Protein AF-A0A0G1QTB4-F1 (afdb_monomer)

Structure (mmCIF, N/CA/C/O backbone):
data_AF-A0A0G1QTB4-F1
#
_entry.id   AF-A0A0G1QTB4-F1
#
loop_
_atom_site.group_PDB
_atom_site.id
_atom_site.type_symbol
_atom_site.label_atom_id
_atom_site.label_alt_id
_atom_site.label_comp_id
_atom_site.label_asym_id
_atom_site.label_entity_id
_atom_site.label_seq_id
_atom_site.pdbx_PDB_ins_code
_atom_site.Cartn_x
_atom_site.Cartn_y
_atom_site.Cartn_z
_atom_site.occupancy
_atom_site.B_iso_or_equiv
_atom_site.auth_seq_id
_atom_site.auth_comp_id
_atom_site.auth_asym_id
_atom_site.auth_atom_id
_atom_site.pdbx_PDB_model_num
ATOM 1 N N . MET A 1 1 ? 26.732 26.844 -42.547 1.00 61.03 1 MET A N 1
ATOM 2 C CA . MET A 1 1 ? 26.092 26.891 -43.887 1.00 61.03 1 MET A CA 1
ATOM 3 C C . MET A 1 1 ? 25.866 25.507 -44.521 1.00 61.03 1 MET A C 1
ATOM 5 O O . MET A 1 1 ? 24.733 25.204 -44.869 1.00 61.03 1 MET A O 1
ATOM 9 N N . LYS A 1 2 ? 26.877 24.622 -44.621 1.00 68.88 2 LYS A N 1
ATOM 10 C CA . LYS A 1 2 ? 26.739 23.291 -45.270 1.00 68.88 2 LYS A CA 1
ATOM 11 C C . LYS A 1 2 ? 25.786 22.306 -44.564 1.00 68.88 2 LYS A C 1
ATOM 13 O O . LYS A 1 2 ? 25.113 21.536 -45.240 1.00 68.88 2 LYS A O 1
ATOM 18 N N . LEU A 1 3 ? 25.708 22.331 -43.230 1.00 67.88 3 LEU A N 1
ATOM 19 C CA . LEU A 1 3 ? 24.826 21.438 -42.462 1.00 67.88 3 LEU A CA 1
ATOM 20 C C . LEU A 1 3 ? 23.343 21.787 -42.657 1.00 67.88 3 LEU A C 1
ATOM 22 O O . LEU A 1 3 ? 22.544 20.916 -42.981 1.00 67.88 3 LEU A O 1
ATOM 26 N N . PHE A 1 4 ? 23.005 23.075 -42.561 1.00 74.06 4 PHE A N 1
ATOM 27 C CA . PHE A 1 4 ? 21.657 23.585 -42.823 1.00 74.06 4 PHE A CA 1
ATOM 28 C C . PHE A 1 4 ? 21.187 23.246 -44.242 1.00 74.06 4 PHE A C 1
ATOM 30 O O . PHE A 1 4 ? 20.062 22.805 -44.437 1.00 74.06 4 PHE A O 1
ATOM 37 N N . TYR A 1 5 ? 22.082 23.360 -45.228 1.00 72.06 5 TYR A N 1
ATOM 38 C CA . TYR A 1 5 ? 21.780 23.000 -46.612 1.00 72.06 5 TYR A CA 1
ATOM 39 C C . TYR A 1 5 ? 21.465 21.503 -46.778 1.00 72.06 5 TYR A C 1
ATOM 41 O O . TYR A 1 5 ? 20.511 21.143 -47.464 1.00 72.06 5 TYR A O 1
ATOM 49 N N . LYS A 1 6 ? 22.224 20.622 -46.112 1.00 75.44 6 LYS A N 1
ATOM 50 C CA . LYS A 1 6 ? 21.971 19.171 -46.120 1.00 75.44 6 LYS A CA 1
ATOM 51 C C . LYS A 1 6 ? 20.661 18.804 -45.419 1.00 75.44 6 LYS A C 1
ATOM 53 O O . LYS A 1 6 ? 19.924 17.970 -45.931 1.00 75.44 6 LYS A O 1
ATOM 58 N N . LEU A 1 7 ? 20.356 19.447 -44.291 1.00 75.38 7 LEU A N 1
ATOM 59 C CA . LEU A 1 7 ? 19.095 19.251 -43.571 1.00 75.38 7 LEU A CA 1
ATOM 60 C C . LEU A 1 7 ? 17.904 19.728 -44.409 1.00 75.38 7 LEU A C 1
ATOM 62 O O . LEU A 1 7 ? 16.932 18.998 -44.570 1.00 75.38 7 LEU A O 1
ATOM 66 N N . ALA A 1 8 ? 18.010 20.901 -45.036 1.00 77.69 8 ALA A N 1
ATOM 67 C CA . ALA A 1 8 ? 16.966 21.414 -45.915 1.00 77.69 8 ALA A CA 1
ATOM 68 C C . ALA A 1 8 ? 16.722 20.504 -47.134 1.00 77.69 8 ALA A C 1
ATOM 70 O O . ALA A 1 8 ? 15.590 20.378 -47.587 1.00 77.69 8 ALA A O 1
ATOM 71 N N . HIS A 1 9 ? 17.758 19.840 -47.658 1.00 77.12 9 HIS A N 1
ATOM 72 C CA . HIS A 1 9 ? 17.627 18.870 -48.757 1.00 77.12 9 HIS A CA 1
ATOM 73 C C . HIS A 1 9 ? 16.856 17.602 -48.355 1.00 77.12 9 HIS A C 1
ATOM 75 O O . HIS A 1 9 ? 16.222 16.963 -49.196 1.00 77.12 9 HIS A O 1
ATOM 81 N N . LEU A 1 10 ? 16.886 17.254 -47.066 1.00 79.38 10 LEU A N 1
ATOM 82 C CA . LEU A 1 10 ? 16.207 16.081 -46.526 1.00 79.38 10 LEU A CA 1
ATOM 83 C C . LEU A 1 10 ? 14.684 16.271 -46.468 1.00 79.38 10 LEU A C 1
ATOM 85 O O . LEU A 1 10 ? 13.943 15.343 -46.792 1.00 79.38 10 LEU A O 1
ATOM 89 N N . PHE A 1 11 ? 14.241 17.476 -46.095 1.00 84.38 11 PHE A N 1
ATOM 90 C CA . PHE A 1 11 ? 12.838 17.778 -45.791 1.00 84.38 11 PHE A CA 1
ATOM 91 C C . PHE A 1 11 ? 12.110 18.594 -46.868 1.00 84.38 11 PHE A C 1
ATOM 93 O O . PHE A 1 11 ? 10.886 18.522 -46.933 1.00 84.38 11 PHE A O 1
ATOM 100 N N . PHE A 1 12 ? 12.818 19.334 -47.733 1.00 84.81 12 PHE A N 1
ATOM 101 C CA . PHE A 1 12 ? 12.185 20.206 -48.731 1.00 84.81 12 PHE A CA 1
ATOM 102 C C . PHE A 1 12 ? 12.407 19.730 -50.182 1.00 84.81 12 PHE A C 1
ATOM 104 O O . PHE A 1 12 ? 13.544 19.425 -50.563 1.00 84.81 12 PHE A O 1
ATOM 111 N N . PRO A 1 13 ? 11.352 19.716 -51.022 1.00 82.25 13 PRO A N 1
ATOM 112 C CA . PRO A 1 13 ? 11.446 19.527 -52.472 1.00 82.25 13 PRO A CA 1
ATOM 113 C C . PRO A 1 13 ? 12.348 20.552 -53.169 1.00 82.25 13 PRO A C 1
ATOM 115 O O . PRO A 1 13 ? 12.301 21.744 -52.866 1.00 82.25 13 PRO A O 1
ATOM 118 N N . ARG A 1 14 ? 13.156 20.093 -54.124 1.00 78.12 14 ARG A N 1
ATOM 119 C CA . ARG A 1 14 ? 14.077 20.869 -54.966 1.00 78.12 14 ARG A CA 1
ATOM 120 C C . ARG A 1 14 ? 14.270 20.159 -56.309 1.00 78.12 14 ARG A C 1
ATOM 122 O O . ARG A 1 14 ? 14.054 18.958 -56.428 1.00 78.12 14 ARG A O 1
ATOM 129 N N . GLU A 1 15 ? 14.770 20.866 -57.313 1.00 77.94 15 GLU A N 1
ATOM 130 C CA . GLU A 1 15 ? 15.077 20.243 -58.612 1.00 77.94 15 GLU A CA 1
ATOM 131 C C . GLU A 1 15 ? 16.084 19.087 -58.478 1.00 77.94 15 GLU A C 1
ATOM 133 O O . GLU A 1 15 ? 15.907 18.016 -59.051 1.00 77.94 15 GLU A O 1
ATOM 138 N N . SER A 1 16 ? 17.082 19.235 -57.602 1.00 76.81 16 SER A N 1
ATOM 139 C CA . SER A 1 16 ? 18.097 18.204 -57.350 1.00 76.81 16 SER A CA 1
ATOM 140 C C . SER A 1 16 ? 17.596 16.955 -56.605 1.00 76.81 16 SER A C 1
ATOM 142 O O . SER A 1 16 ? 18.366 16.012 -56.431 1.00 76.81 16 SER A O 1
ATOM 144 N N . ASN A 1 17 ? 16.342 16.929 -56.135 1.00 71.25 17 ASN A N 1
ATOM 145 C CA . ASN A 1 17 ? 15.702 15.749 -55.537 1.00 71.25 17 ASN A CA 1
ATOM 146 C C . ASN A 1 17 ? 14.397 15.359 -56.256 1.00 71.25 17 ASN A C 1
ATOM 148 O O . ASN A 1 17 ? 13.505 14.770 -55.651 1.00 71.25 17 ASN A O 1
ATOM 152 N N . ASN A 1 18 ? 14.292 15.663 -57.557 1.00 78.81 18 ASN A N 1
ATOM 153 C CA . ASN A 1 18 ? 13.117 15.350 -58.378 1.00 78.81 18 ASN A CA 1
ATOM 154 C C . ASN A 1 18 ? 11.807 15.893 -57.768 1.00 78.81 18 ASN A C 1
ATOM 156 O O . ASN A 1 18 ? 10.775 15.222 -57.770 1.00 78.81 18 ASN A O 1
ATOM 160 N N . HIS A 1 19 ? 11.879 17.088 -57.170 1.00 82.50 19 HIS A N 1
ATOM 161 C CA . HIS A 1 19 ? 10.770 17.756 -56.486 1.00 82.50 19 HIS A CA 1
ATOM 162 C C . HIS A 1 19 ? 10.116 16.926 -55.366 1.00 82.50 19 HIS A C 1
ATOM 164 O O . HIS A 1 19 ? 8.948 17.135 -55.036 1.00 82.50 19 HIS A O 1
ATOM 170 N N . LYS A 1 20 ? 10.861 16.012 -54.731 1.00 79.75 20 LYS A N 1
ATOM 171 C CA . LYS A 1 20 ? 10.398 15.244 -53.569 1.00 79.75 20 LYS A CA 1
ATOM 172 C C . LYS A 1 20 ? 11.417 15.318 -52.441 1.00 79.75 20 LYS A C 1
ATOM 174 O O . LYS A 1 20 ? 12.615 15.165 -52.644 1.00 79.75 20 LYS A O 1
ATOM 179 N N . ALA A 1 21 ? 10.936 15.544 -51.221 1.00 84.50 21 ALA A N 1
ATOM 180 C CA . ALA A 1 21 ? 11.794 15.528 -50.042 1.00 84.50 21 ALA A CA 1
ATOM 181 C C . ALA A 1 21 ? 12.531 14.183 -49.949 1.00 84.50 21 ALA A C 1
ATOM 183 O O . ALA A 1 21 ? 11.911 13.125 -50.069 1.00 84.50 21 ALA A O 1
ATOM 184 N N . LYS A 1 22 ? 13.848 14.211 -49.717 1.00 82.19 22 LYS A N 1
ATOM 185 C CA . LYS A 1 22 ? 14.685 13.004 -49.773 1.00 82.19 22 LYS A CA 1
ATOM 186 C C . LYS A 1 22 ? 14.267 11.937 -48.751 1.00 82.19 22 LYS A C 1
ATOM 188 O O . LYS A 1 22 ? 14.439 10.750 -49.011 1.00 82.19 22 LYS A O 1
ATOM 193 N N . ILE A 1 23 ? 13.663 12.351 -47.634 1.00 84.50 23 ILE A N 1
ATOM 194 C CA . ILE A 1 23 ? 13.101 11.457 -46.611 1.00 84.50 23 ILE A CA 1
ATOM 195 C C . ILE A 1 23 ? 11.934 10.591 -47.123 1.00 84.50 23 ILE A C 1
ATOM 197 O O . ILE A 1 23 ? 11.711 9.507 -46.600 1.00 84.50 23 ILE A O 1
ATOM 201 N N . LEU A 1 24 ? 11.229 11.037 -48.169 1.00 84.94 24 LEU A N 1
ATOM 202 C CA . LEU A 1 24 ? 10.098 10.326 -48.778 1.00 84.94 24 LEU A CA 1
ATOM 203 C C . LEU A 1 24 ? 10.522 9.369 -49.904 1.00 84.94 24 LEU A C 1
ATOM 205 O O . LEU A 1 24 ? 9.686 8.650 -50.448 1.00 84.94 24 LEU A O 1
ATOM 209 N N . HIS A 1 25 ? 11.803 9.349 -50.283 1.00 84.25 25 HIS A N 1
ATOM 210 C CA . HIS A 1 25 ? 12.328 8.315 -51.175 1.00 84.25 25 HIS A CA 1
ATOM 211 C C . HIS A 1 25 ? 12.458 6.988 -50.423 1.00 84.25 25 HIS A C 1
ATOM 213 O O . HIS A 1 25 ? 12.638 6.980 -49.209 1.00 84.25 25 HIS A O 1
ATOM 219 N N . LEU A 1 26 ? 12.457 5.865 -51.147 1.00 84.31 26 LEU A N 1
ATOM 220 C CA . LEU A 1 26 ? 12.570 4.526 -50.554 1.00 84.31 26 LEU A CA 1
ATOM 221 C C . LEU A 1 26 ? 13.788 4.387 -49.624 1.00 84.31 26 LEU A C 1
ATOM 223 O O . LEU A 1 26 ? 13.667 3.824 -48.545 1.00 84.31 26 LEU A O 1
ATOM 227 N N . SER A 1 27 ? 14.935 4.959 -50.001 1.00 84.06 27 SER A N 1
ATOM 228 C CA . SER A 1 27 ? 16.144 4.977 -49.166 1.00 84.06 27 SER A CA 1
ATOM 229 C C . SER A 1 27 ? 16.031 5.875 -47.931 1.00 84.06 27 SER A C 1
ATOM 231 O O . SER A 1 27 ? 16.670 5.607 -46.921 1.00 84.06 27 SER A O 1
ATOM 233 N N . GLY A 1 28 ? 15.228 6.940 -47.989 1.00 84.56 28 GLY A N 1
ATOM 234 C CA . GLY A 1 28 ? 14.898 7.758 -46.822 1.00 84.56 28 GLY A CA 1
ATOM 235 C C . GLY A 1 28 ? 13.958 7.016 -45.877 1.00 84.56 28 GLY A C 1
ATOM 236 O O . GLY A 1 28 ? 14.199 6.979 -44.672 1.00 84.56 28 GLY A O 1
ATOM 237 N N . LEU A 1 29 ? 12.945 6.351 -46.435 1.00 87.12 29 LEU A N 1
ATOM 238 C CA . LEU A 1 29 ? 11.982 5.562 -45.681 1.00 87.12 29 LEU A CA 1
ATOM 239 C C . LEU A 1 29 ? 12.657 4.384 -44.973 1.00 87.12 29 LEU A C 1
ATOM 241 O O . LEU A 1 29 ? 12.398 4.187 -43.794 1.00 87.12 29 LEU A O 1
ATOM 245 N N . THR A 1 30 ? 13.570 3.663 -45.637 1.00 90.56 30 THR A N 1
ATOM 246 C CA . THR A 1 30 ? 14.307 2.554 -45.008 1.00 90.56 30 THR A CA 1
ATOM 247 C C . THR A 1 30 ? 15.174 3.019 -43.840 1.00 90.56 30 THR A C 1
ATOM 249 O O . THR A 1 30 ? 15.266 2.324 -42.828 1.00 90.56 30 THR A O 1
ATOM 252 N N . ILE A 1 31 ? 15.783 4.205 -43.934 1.00 90.88 31 ILE A N 1
ATOM 253 C CA . ILE A 1 31 ? 16.536 4.806 -42.825 1.00 90.88 31 ILE A CA 1
ATOM 254 C C . ILE A 1 31 ? 15.594 5.140 -41.665 1.00 90.88 31 ILE A C 1
ATOM 256 O O . ILE A 1 31 ? 15.877 4.764 -40.530 1.00 90.88 31 ILE A O 1
ATOM 260 N N . VAL A 1 32 ? 14.462 5.796 -41.938 1.00 90.56 32 VAL A N 1
ATOM 261 C CA . VAL A 1 32 ? 13.473 6.152 -40.907 1.00 90.56 32 VAL A CA 1
ATOM 262 C C . VAL A 1 32 ? 12.918 4.903 -40.225 1.00 90.56 32 VAL A C 1
ATOM 264 O O . VAL A 1 32 ? 12.909 4.842 -38.999 1.00 90.56 32 VAL A O 1
ATOM 267 N N . THR A 1 33 ? 12.519 3.877 -40.980 1.00 92.69 33 THR A N 1
ATOM 268 C CA . THR A 1 33 ? 12.003 2.628 -40.402 1.00 92.69 33 THR A CA 1
ATOM 269 C C . THR A 1 33 ? 13.062 1.902 -39.581 1.00 92.69 33 THR A C 1
ATOM 271 O O . THR A 1 33 ? 12.748 1.391 -38.513 1.00 92.69 33 THR A O 1
ATOM 274 N N . SER A 1 34 ? 14.323 1.895 -40.025 1.00 95.00 34 SER A N 1
ATOM 275 C CA . SER A 1 34 ? 15.420 1.268 -39.274 1.00 95.00 34 SER A CA 1
ATOM 276 C C . SER A 1 34 ? 15.688 1.996 -37.956 1.00 95.00 34 SER A C 1
ATOM 278 O O . SER A 1 34 ? 15.879 1.352 -36.929 1.00 95.00 34 SER A O 1
ATOM 280 N N . LEU A 1 35 ? 15.644 3.333 -37.962 1.00 95.38 35 LEU A N 1
ATOM 281 C CA . LEU A 1 35 ? 15.762 4.148 -36.751 1.00 95.38 35 LEU A CA 1
ATOM 282 C C . LEU A 1 35 ? 14.587 3.928 -35.794 1.00 95.38 35 LEU A C 1
ATOM 284 O O . LEU A 1 35 ? 14.808 3.846 -34.591 1.00 95.38 35 LEU A O 1
ATOM 288 N N . LEU A 1 36 ? 13.362 3.789 -36.309 1.00 95.38 36 LEU A N 1
ATOM 289 C CA . LEU A 1 36 ? 12.181 3.490 -35.494 1.00 95.38 36 LEU A CA 1
ATOM 290 C C . LEU A 1 36 ? 12.258 2.095 -34.865 1.00 95.38 36 LEU A C 1
ATOM 292 O O . LEU A 1 36 ? 11.983 1.956 -33.678 1.00 95.38 36 LEU A O 1
ATOM 296 N N . ILE A 1 37 ? 12.684 1.076 -35.619 1.00 96.44 37 ILE A N 1
ATOM 297 C CA . ILE A 1 37 ? 12.891 -0.279 -35.086 1.00 96.44 37 ILE A CA 1
ATOM 298 C C . ILE A 1 37 ? 13.995 -0.263 -34.030 1.00 96.44 37 ILE A C 1
ATOM 300 O O . ILE A 1 37 ? 13.818 -0.817 -32.952 1.00 96.44 37 ILE A O 1
ATOM 304 N N . PHE A 1 38 ? 15.117 0.404 -34.302 1.00 95.38 38 PHE A N 1
ATOM 305 C CA . PHE A 1 38 ? 16.212 0.520 -33.343 1.00 95.38 38 PHE A CA 1
ATOM 306 C C . PHE A 1 38 ? 15.784 1.256 -32.067 1.00 95.38 38 PHE A C 1
ATOM 308 O O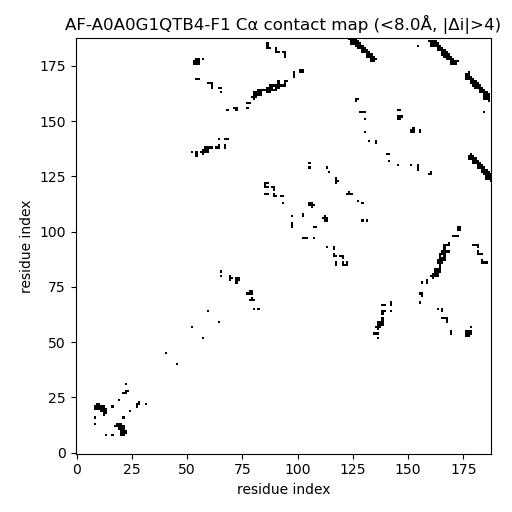 . PHE A 1 38 ? 16.085 0.802 -30.967 1.00 95.38 38 PHE A O 1
ATOM 31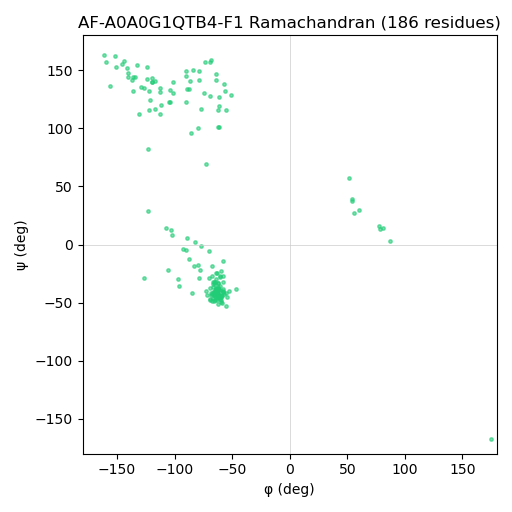5 N N . TYR A 1 39 ? 15.018 2.342 -32.200 1.00 94.19 39 TYR A N 1
ATOM 316 C CA . TYR A 1 39 ? 14.410 3.043 -31.071 1.00 94.19 39 TYR A CA 1
ATOM 317 C C . TYR A 1 39 ? 13.476 2.124 -30.273 1.00 94.19 39 TYR A C 1
ATOM 319 O O . TYR A 1 39 ? 13.580 2.067 -29.051 1.00 94.19 39 TYR A O 1
ATOM 327 N N . GLN A 1 40 ? 12.635 1.335 -30.946 1.00 91.25 40 GLN A N 1
ATOM 328 C CA . GLN A 1 40 ? 11.737 0.376 -30.302 1.00 91.25 40 GLN A CA 1
ATOM 329 C C . GLN A 1 40 ? 12.499 -0.735 -29.563 1.00 91.25 40 GLN A C 1
ATOM 331 O O . GLN A 1 40 ? 12.130 -1.109 -28.449 1.00 91.25 40 GLN A O 1
ATOM 336 N N . VAL A 1 41 ? 13.585 -1.240 -30.155 1.00 94.38 41 VAL A N 1
ATOM 337 C CA . VAL A 1 41 ? 14.491 -2.207 -29.522 1.00 94.38 41 VAL A CA 1
ATOM 338 C C . VAL A 1 41 ? 15.135 -1.586 -28.286 1.00 94.38 41 VAL A C 1
ATOM 340 O O . VAL A 1 41 ? 15.111 -2.208 -27.231 1.00 94.38 41 VAL A O 1
ATOM 343 N N . ILE A 1 42 ? 15.629 -0.346 -28.354 1.00 91.00 42 ILE A N 1
ATOM 344 C CA . ILE A 1 42 ? 16.151 0.354 -27.172 1.00 91.00 42 ILE A CA 1
ATOM 345 C C . ILE A 1 42 ? 15.067 0.471 -26.099 1.00 91.00 42 ILE A C 1
ATOM 347 O O . ILE A 1 42 ? 15.307 0.068 -24.969 1.00 91.00 42 ILE A O 1
ATOM 351 N N . LEU A 1 43 ? 13.864 0.946 -26.426 1.00 87.31 43 LEU A N 1
ATOM 352 C CA . LEU A 1 43 ? 12.781 1.060 -25.442 1.00 87.31 43 LEU A CA 1
ATOM 353 C C . LEU A 1 43 ? 12.417 -0.282 -24.788 1.00 87.31 43 LEU A C 1
ATOM 355 O O . LEU A 1 43 ? 12.036 -0.304 -23.623 1.00 87.31 43 LEU A O 1
ATOM 359 N N . THR A 1 44 ? 12.553 -1.391 -25.518 1.00 84.44 44 THR A N 1
ATOM 360 C CA . THR A 1 44 ? 12.200 -2.733 -25.029 1.00 84.44 44 THR A CA 1
ATOM 361 C C . THR A 1 44 ? 13.328 -3.385 -24.222 1.00 84.44 44 THR A C 1
ATOM 363 O O . THR A 1 44 ? 13.072 -4.011 -23.196 1.00 84.44 44 THR A O 1
ATOM 366 N N . PHE A 1 45 ? 14.581 -3.251 -24.666 1.00 82.88 45 PHE A N 1
ATOM 367 C CA . PHE A 1 45 ? 15.735 -3.950 -24.090 1.00 82.88 45 PHE A CA 1
ATOM 368 C C . PHE A 1 45 ? 16.525 -3.106 -23.084 1.00 82.88 45 PHE A C 1
ATOM 370 O O . PHE A 1 45 ? 17.086 -3.660 -22.143 1.00 82.88 45 PHE A O 1
ATOM 377 N N . LEU A 1 46 ? 16.563 -1.778 -23.227 1.00 79.56 46 LEU A N 1
ATOM 378 C CA . LEU A 1 46 ? 17.303 -0.898 -22.316 1.00 79.56 46 LEU A CA 1
ATOM 379 C C . LEU A 1 46 ? 16.798 -0.989 -20.859 1.00 79.56 46 LEU A C 1
ATOM 381 O O . LEU A 1 46 ? 17.643 -1.064 -19.967 1.00 79.56 46 LEU A O 1
ATOM 385 N N . PRO A 1 47 ? 15.479 -1.092 -20.576 1.00 74.12 47 PRO A N 1
ATOM 386 C CA . PRO A 1 47 ? 14.987 -1.344 -19.218 1.00 74.12 47 PRO A CA 1
ATOM 387 C C . PRO A 1 47 ? 15.414 -2.704 -18.645 1.00 74.12 47 PRO A C 1
ATOM 389 O O . PRO A 1 47 ? 15.494 -2.850 -17.431 1.00 74.12 47 PRO A O 1
ATOM 392 N N . GLN A 1 48 ? 15.721 -3.694 -19.495 1.00 69.44 48 GLN A N 1
ATOM 393 C CA . GLN A 1 48 ? 16.184 -5.019 -19.058 1.00 69.44 48 GLN A CA 1
ATOM 394 C C . GLN A 1 48 ? 17.670 -5.043 -18.673 1.00 69.44 48 GLN A C 1
ATOM 396 O O . GLN A 1 48 ? 18.106 -5.982 -18.011 1.00 69.44 48 GLN A O 1
ATOM 401 N N . LEU A 1 49 ? 18.439 -4.036 -19.101 1.00 71.75 49 LEU A N 1
ATOM 402 C CA . LEU A 1 49 ? 19.859 -3.865 -18.774 1.00 71.75 49 LEU A CA 1
ATOM 403 C C . LEU A 1 49 ? 20.075 -3.092 -17.463 1.00 71.75 49 LEU A C 1
ATOM 405 O O . LEU A 1 49 ? 21.195 -3.053 -16.955 1.00 71.75 49 LEU A O 1
ATOM 409 N N . GLY A 1 50 ? 19.025 -2.467 -16.919 1.00 64.00 50 GLY A N 1
ATOM 410 C CA . GLY A 1 50 ? 19.057 -1.885 -15.580 1.00 64.00 50 GLY A CA 1
ATOM 411 C C . GLY A 1 50 ? 19.123 -2.975 -14.506 1.00 64.00 50 GLY A C 1
ATOM 412 O O . GLY A 1 50 ? 18.719 -4.113 -14.764 1.00 64.00 50 GLY A O 1
ATOM 413 N N . PRO A 1 51 ? 19.616 -2.665 -13.292 1.00 55.12 51 PRO A N 1
ATOM 414 C CA . PRO A 1 51 ? 19.508 -3.598 -12.183 1.00 55.12 51 PRO A CA 1
ATOM 415 C C . PRO A 1 51 ? 18.030 -3.952 -12.010 1.00 55.12 51 PRO A C 1
ATOM 417 O O . PRO A 1 51 ? 17.211 -3.083 -11.709 1.00 55.12 51 PRO A O 1
ATOM 420 N N . ARG A 1 52 ? 17.686 -5.227 -12.226 1.00 51.25 52 ARG A N 1
ATOM 421 C CA . ARG A 1 52 ? 16.407 -5.764 -11.772 1.00 51.25 52 ARG A CA 1
ATOM 422 C C . ARG A 1 52 ? 16.440 -5.618 -10.260 1.00 51.25 52 ARG A C 1
ATOM 424 O O . ARG A 1 52 ? 17.143 -6.372 -9.590 1.00 51.25 52 ARG A O 1
ATOM 431 N N . ILE A 1 53 ? 15.772 -4.596 -9.732 1.00 54.06 53 ILE A N 1
ATOM 432 C CA . ILE A 1 53 ? 15.466 -4.558 -8.309 1.00 54.06 53 ILE A CA 1
ATOM 433 C C . ILE A 1 53 ? 14.574 -5.778 -8.115 1.00 54.06 53 ILE A C 1
ATOM 435 O O . ILE A 1 53 ? 13.430 -5.779 -8.556 1.00 54.06 53 ILE A O 1
ATOM 439 N N . LEU A 1 54 ? 15.152 -6.861 -7.597 1.00 51.00 54 LEU A N 1
ATOM 440 C CA . LEU A 1 54 ? 14.392 -8.026 -7.169 1.00 51.00 54 LEU A CA 1
ATOM 441 C C . LEU A 1 54 ? 13.296 -7.491 -6.245 1.00 51.00 54 LEU A C 1
ATOM 443 O O . LEU A 1 54 ? 13.633 -6.730 -5.335 1.00 51.00 54 LEU A O 1
ATOM 447 N N . GLY A 1 55 ? 12.025 -7.842 -6.471 1.00 49.25 55 GLY A N 1
ATOM 448 C CA . GLY A 1 55 ? 10.932 -7.438 -5.574 1.00 49.25 55 GLY A CA 1
ATOM 449 C C . GLY A 1 55 ? 11.300 -7.686 -4.103 1.00 49.25 55 GLY A C 1
ATOM 450 O O . GLY A 1 55 ? 11.153 -6.798 -3.270 1.00 49.25 55 GLY A O 1
ATOM 451 N N . TYR A 1 56 ? 11.985 -8.806 -3.845 1.00 48.31 56 TYR A N 1
ATOM 452 C CA . TYR A 1 56 ? 12.566 -9.228 -2.561 1.00 48.31 56 TYR A CA 1
ATOM 453 C C . TYR A 1 56 ? 13.590 -8.288 -1.892 1.00 48.31 56 TYR A C 1
ATOM 455 O O . TYR A 1 56 ? 13.959 -8.507 -0.742 1.00 48.31 56 TYR A O 1
ATOM 463 N N . ALA A 1 57 ? 14.135 -7.281 -2.581 1.00 47.38 57 ALA A N 1
ATOM 464 C CA . ALA A 1 57 ? 15.134 -6.370 -2.002 1.00 47.38 57 ALA A CA 1
ATOM 465 C C . ALA A 1 57 ? 14.515 -5.106 -1.379 1.00 47.38 57 ALA A C 1
ATOM 467 O O . ALA A 1 57 ? 15.235 -4.269 -0.823 1.00 47.38 57 ALA A O 1
ATOM 468 N N . ALA A 1 58 ? 13.196 -4.932 -1.488 1.00 58.34 58 ALA A N 1
ATOM 469 C CA . ALA A 1 58 ? 12.510 -3.776 -0.944 1.00 58.34 58 ALA A CA 1
ATOM 470 C C . ALA A 1 58 ? 12.294 -3.949 0.566 1.00 58.34 58 ALA A C 1
ATOM 472 O O . ALA A 1 58 ? 11.350 -4.593 1.007 1.00 58.34 58 ALA A O 1
ATOM 473 N N . ASN A 1 59 ? 13.138 -3.318 1.386 1.00 69.50 59 ASN A N 1
ATOM 474 C CA . ASN A 1 59 ? 12.896 -3.207 2.827 1.00 69.50 59 ASN A CA 1
ATOM 475 C C . ASN A 1 59 ? 11.763 -2.193 3.094 1.00 69.50 59 ASN A C 1
ATOM 477 O O . ASN A 1 59 ? 11.997 -1.071 3.551 1.00 69.50 59 ASN A O 1
ATOM 481 N N . ILE A 1 60 ? 10.528 -2.544 2.724 1.00 86.88 60 ILE A N 1
ATOM 482 C CA . ILE A 1 60 ? 9.340 -1.749 3.036 1.00 86.88 60 ILE A CA 1
ATOM 483 C C . ILE A 1 60 ? 8.862 -2.158 4.424 1.00 86.88 60 ILE A C 1
ATOM 485 O O . ILE A 1 60 ? 8.125 -3.124 4.595 1.00 86.88 60 ILE A O 1
ATOM 489 N N . SER A 1 61 ? 9.269 -1.389 5.430 1.00 91.62 61 SER A N 1
ATOM 490 C CA . SER A 1 61 ? 8.726 -1.536 6.779 1.00 91.62 61 SER A CA 1
ATOM 491 C C . SER A 1 61 ? 7.312 -0.953 6.858 1.00 91.62 61 SER A C 1
ATOM 493 O O . SER A 1 61 ? 7.081 0.198 6.478 1.00 91.62 61 SER A O 1
ATOM 495 N N . ALA A 1 62 ? 6.374 -1.728 7.406 1.00 94.38 62 ALA A N 1
ATOM 496 C CA . ALA A 1 62 ? 5.019 -1.274 7.709 1.00 94.38 62 ALA A CA 1
ATOM 497 C C . ALA A 1 62 ? 5.014 -0.023 8.608 1.00 94.38 62 ALA A C 1
ATOM 499 O O . ALA A 1 62 ? 4.278 0.928 8.338 1.00 94.38 62 ALA A O 1
ATOM 500 N N . ASP A 1 63 ? 5.879 0.011 9.625 1.00 95.38 63 ASP A N 1
ATOM 501 C CA . ASP A 1 63 ? 5.993 1.144 10.550 1.00 95.38 63 ASP A CA 1
ATOM 502 C C . ASP A 1 63 ? 6.453 2.414 9.831 1.00 95.38 63 ASP A C 1
ATOM 504 O O . ASP A 1 63 ? 5.957 3.509 10.100 1.00 95.38 63 ASP A O 1
ATOM 508 N N . GLU A 1 64 ? 7.361 2.265 8.867 1.00 96.81 64 GLU A N 1
ATOM 509 C CA . GLU A 1 64 ? 7.855 3.380 8.065 1.00 96.81 64 GLU A CA 1
ATOM 510 C C . GLU A 1 64 ? 6.762 3.933 7.142 1.00 96.81 64 GLU A C 1
ATOM 512 O O . GLU A 1 64 ? 6.580 5.149 7.053 1.00 96.81 64 GLU A O 1
ATOM 517 N N . VAL A 1 65 ? 5.965 3.058 6.515 1.00 98.12 65 VAL A N 1
ATOM 518 C CA . VAL A 1 65 ? 4.798 3.471 5.717 1.00 98.12 65 VAL A CA 1
ATOM 519 C C . VAL A 1 65 ? 3.798 4.253 6.576 1.00 98.12 65 VAL A C 1
ATOM 521 O O . VAL A 1 65 ? 3.295 5.295 6.143 1.00 98.12 65 VAL A O 1
ATOM 524 N N . ILE A 1 66 ? 3.523 3.795 7.803 1.00 98.44 66 ILE A N 1
ATOM 525 C CA . ILE A 1 66 ? 2.617 4.477 8.741 1.00 98.44 66 ILE A CA 1
ATOM 526 C C . ILE A 1 66 ? 3.182 5.836 9.149 1.00 98.44 66 ILE A C 1
ATOM 528 O O . ILE A 1 66 ? 2.463 6.838 9.087 1.00 98.44 66 ILE A O 1
ATOM 532 N N . ARG A 1 67 ? 4.463 5.890 9.535 1.00 98.50 67 ARG A N 1
ATOM 533 C CA . ARG A 1 67 ? 5.150 7.125 9.932 1.00 98.50 67 ARG A CA 1
ATOM 534 C C . ARG A 1 67 ? 5.059 8.172 8.827 1.00 98.50 67 ARG A C 1
ATOM 536 O O . ARG A 1 67 ? 4.560 9.268 9.069 1.00 98.50 67 ARG A O 1
ATOM 543 N N . LEU A 1 68 ? 5.453 7.811 7.608 1.00 98.62 68 LEU A N 1
ATOM 544 C CA . LEU A 1 68 ? 5.431 8.702 6.448 1.00 98.62 68 LEU A CA 1
ATOM 545 C C . LEU A 1 68 ? 4.006 9.131 6.075 1.00 98.62 68 LEU A C 1
ATOM 547 O O . LEU A 1 68 ? 3.773 10.301 5.776 1.00 98.62 68 LEU A O 1
ATOM 551 N N . THR A 1 69 ? 3.027 8.224 6.143 1.00 98.69 69 THR A N 1
ATOM 552 C CA . THR A 1 69 ? 1.609 8.568 5.930 1.00 98.69 69 THR A CA 1
ATOM 553 C C . THR A 1 69 ? 1.143 9.613 6.946 1.00 98.69 69 THR A C 1
ATOM 555 O O . THR A 1 69 ? 0.517 10.612 6.583 1.00 98.69 69 THR A O 1
ATOM 558 N N . ASN A 1 70 ? 1.487 9.425 8.222 1.00 98.81 70 ASN A N 1
ATOM 559 C CA . ASN A 1 70 ? 1.144 10.360 9.288 1.00 98.81 70 ASN A CA 1
ATOM 560 C C . ASN A 1 70 ? 1.855 11.709 9.147 1.00 98.81 70 ASN A C 1
ATOM 562 O O . ASN A 1 70 ? 1.234 12.732 9.422 1.00 98.81 70 ASN A O 1
ATOM 566 N N . GLU A 1 71 ? 3.086 11.750 8.639 1.00 98.75 71 GLU A N 1
ATOM 567 C CA . GLU A 1 71 ? 3.761 13.011 8.305 1.00 98.75 71 GLU A CA 1
ATOM 568 C C . GLU A 1 71 ? 2.999 13.804 7.241 1.00 98.75 71 GLU A C 1
ATOM 570 O O . GLU A 1 71 ? 2.772 15.003 7.418 1.00 98.75 71 GLU A O 1
ATOM 575 N N . LYS A 1 72 ? 2.519 13.145 6.174 1.00 98.56 72 LYS A N 1
ATOM 576 C CA . LYS A 1 72 ? 1.691 13.814 5.152 1.00 98.56 72 LYS A CA 1
ATOM 577 C C . LYS A 1 72 ? 0.383 14.351 5.742 1.00 98.56 72 LYS A C 1
ATOM 579 O O . LYS A 1 72 ? -0.057 15.429 5.349 1.00 98.56 72 LYS A O 1
ATOM 584 N N . ARG A 1 73 ? -0.230 13.628 6.687 1.00 98.69 73 ARG A N 1
ATOM 585 C CA . ARG A 1 73 ? -1.465 14.050 7.374 1.00 98.69 73 ARG A CA 1
ATOM 586 C C . ARG A 1 73 ? -1.236 15.245 8.296 1.00 98.69 73 ARG A C 1
ATOM 588 O O . ARG A 1 73 ? -1.970 16.227 8.209 1.00 98.69 73 ARG A O 1
ATOM 595 N N . VAL A 1 74 ? -0.201 15.194 9.130 1.00 98.56 74 VAL A N 1
ATOM 596 C CA . VAL A 1 74 ? 0.152 16.286 10.049 1.00 98.56 74 VAL A CA 1
ATOM 597 C C . VAL A 1 74 ? 0.513 17.554 9.275 1.00 98.56 74 VAL A C 1
ATOM 599 O O . VAL A 1 74 ? 0.082 18.639 9.659 1.00 98.56 74 VAL A O 1
ATOM 602 N N . ALA A 1 75 ? 1.208 17.429 8.140 1.00 98.19 75 ALA A N 1
ATOM 603 C CA . ALA A 1 75 ? 1.556 18.563 7.281 1.00 98.19 75 ALA A CA 1
ATOM 604 C C . ALA A 1 75 ? 0.336 19.342 6.748 1.00 98.19 75 ALA A C 1
ATOM 606 O O . ALA A 1 75 ? 0.464 20.518 6.414 1.00 98.19 75 ALA A O 1
ATOM 607 N N . VAL A 1 76 ? -0.845 18.715 6.689 1.00 97.88 76 VAL A N 1
ATOM 608 C CA . VAL A 1 76 ? -2.107 19.362 6.287 1.00 97.88 76 VAL A CA 1
ATOM 609 C C . VAL A 1 76 ? -3.066 19.592 7.464 1.00 97.88 76 VAL A C 1
ATOM 611 O O . VAL A 1 76 ? -4.244 19.872 7.256 1.00 97.88 76 VAL A O 1
ATOM 614 N N . GLY A 1 77 ? -2.581 19.475 8.705 1.00 98.19 77 GLY A N 1
ATOM 615 C CA . GLY A 1 77 ? -3.360 19.736 9.919 1.00 98.19 77 GLY A CA 1
ATOM 616 C C . GLY A 1 77 ? -4.325 18.617 10.323 1.00 98.19 77 GLY A C 1
ATOM 617 O O . GLY A 1 77 ? -5.225 18.848 11.129 1.00 98.19 77 GLY A O 1
ATOM 618 N N . LEU A 1 78 ? -4.166 17.406 9.783 1.00 98.50 78 LEU A N 1
ATOM 619 C CA . LEU A 1 78 ? -4.966 16.246 10.173 1.00 98.50 78 LEU A CA 1
ATOM 620 C C . LEU A 1 78 ? -4.309 15.478 11.319 1.00 98.50 78 LEU A C 1
ATOM 622 O O . LEU A 1 78 ? -3.086 15.381 11.412 1.00 98.50 78 LEU A O 1
ATOM 626 N N . ALA A 1 79 ? -5.142 14.860 12.157 1.00 97.81 79 ALA A N 1
ATOM 627 C CA . ALA A 1 79 ? -4.666 13.960 13.197 1.00 97.81 79 ALA A CA 1
ATOM 628 C C . ALA A 1 79 ? -3.971 12.723 12.585 1.00 97.81 79 ALA A C 1
ATOM 630 O O . ALA A 1 79 ? -4.454 12.188 11.568 1.00 97.81 79 ALA A O 1
ATOM 631 N N . PRO A 1 80 ? -2.875 12.244 13.206 1.00 98.38 80 PRO A N 1
ATOM 632 C CA . PRO A 1 80 ? -2.240 10.998 12.808 1.00 98.38 80 PRO A CA 1
ATOM 633 C C . PRO A 1 80 ? -3.195 9.821 13.036 1.00 98.38 80 PRO A C 1
ATOM 635 O O . PRO A 1 80 ? -4.009 9.817 13.961 1.00 98.38 80 PRO A O 1
ATOM 638 N N . LEU A 1 81 ? -3.096 8.827 12.164 1.00 98.62 81 LEU A N 1
ATOM 639 C CA . LEU A 1 81 ? -3.801 7.559 12.267 1.00 98.62 81 LEU A CA 1
ATOM 640 C C . LEU A 1 81 ? -3.098 6.664 13.283 1.00 98.62 81 LEU A C 1
ATOM 642 O O . LEU A 1 81 ? -1.866 6.619 13.338 1.00 98.62 81 LEU A O 1
ATOM 646 N N . GLN A 1 82 ? -3.893 5.938 14.061 1.00 98.38 82 GLN A N 1
ATOM 647 C CA . GLN A 1 82 ? -3.408 4.962 15.028 1.00 98.38 82 GLN A CA 1
ATOM 648 C C . GLN A 1 82 ? -3.222 3.606 14.347 1.00 98.38 82 GLN A C 1
ATOM 650 O O . GLN A 1 82 ? -4.093 3.159 13.601 1.00 98.38 82 GLN A O 1
ATOM 655 N N . LEU A 1 83 ? -2.092 2.946 14.597 1.00 98.12 83 LEU A N 1
ATOM 656 C CA . LEU A 1 83 ? -1.886 1.575 14.139 1.00 98.12 83 LEU A CA 1
ATOM 657 C C . LEU A 1 83 ? -2.935 0.661 14.786 1.00 98.12 83 LEU A C 1
ATOM 659 O O . LEU A 1 83 ? -3.052 0.618 16.009 1.00 98.12 83 LEU A O 1
ATOM 663 N N . ASN A 1 84 ? -3.646 -0.103 13.963 1.00 98.31 84 ASN A N 1
ATOM 664 C CA . ASN A 1 84 ? -4.559 -1.144 14.407 1.00 98.31 84 ASN A CA 1
ATOM 665 C C . ASN A 1 84 ? -4.062 -2.505 13.901 1.00 98.31 84 ASN A C 1
ATOM 667 O O . ASN A 1 84 ? -3.991 -2.756 12.697 1.00 98.31 84 ASN A O 1
ATOM 671 N N . SER A 1 85 ? -3.718 -3.398 14.831 1.00 97.06 85 SER A N 1
ATOM 672 C CA . SER A 1 85 ? -3.152 -4.712 14.507 1.00 97.06 85 SER A CA 1
ATOM 673 C C . SER A 1 85 ? -4.127 -5.610 13.743 1.00 97.06 85 SER A C 1
ATOM 675 O O . SER A 1 85 ? -3.691 -6.371 12.882 1.00 97.06 85 SER A O 1
ATOM 677 N N . THR A 1 86 ? -5.433 -5.494 13.994 1.00 97.94 86 THR A N 1
ATOM 678 C CA . THR A 1 86 ? -6.471 -6.215 13.248 1.00 97.94 86 THR A CA 1
ATOM 679 C C . THR A 1 86 ? -6.508 -5.772 11.787 1.00 97.94 86 THR A C 1
ATOM 681 O O . THR A 1 86 ? -6.548 -6.618 10.894 1.00 97.94 86 THR A O 1
ATOM 684 N N . LEU A 1 87 ? -6.423 -4.464 11.518 1.00 98.31 87 LEU A N 1
ATOM 685 C CA . LEU A 1 87 ? -6.325 -3.949 10.149 1.00 98.31 87 LEU A CA 1
ATOM 686 C C . LEU A 1 87 ? -5.038 -4.400 9.455 1.00 98.31 87 LEU A C 1
ATOM 688 O O . LEU A 1 87 ? -5.087 -4.727 8.274 1.00 98.31 87 LEU A O 1
ATOM 692 N N . SER A 1 88 ? -3.903 -4.455 10.161 1.00 98.44 88 SER A N 1
ATOM 693 C CA . SER A 1 88 ? -2.652 -4.960 9.576 1.00 98.44 88 SER A CA 1
ATOM 694 C C . SER A 1 88 ? -2.750 -6.441 9.205 1.00 98.44 88 SER A C 1
ATOM 696 O O . SER A 1 88 ? -2.314 -6.827 8.125 1.00 98.44 88 SER A O 1
ATOM 698 N N . GLN A 1 89 ? -3.378 -7.271 10.045 1.00 98.25 89 GLN A N 1
ATOM 699 C CA . GLN A 1 89 ? -3.619 -8.681 9.717 1.00 98.25 89 GLN A CA 1
ATOM 700 C C . GLN A 1 89 ? -4.556 -8.834 8.510 1.00 98.25 89 GLN A C 1
ATOM 702 O O . GLN A 1 89 ? -4.272 -9.624 7.610 1.00 98.25 89 GLN A O 1
ATOM 707 N N . ALA A 1 90 ? -5.623 -8.033 8.445 1.00 98.62 90 ALA A N 1
ATOM 708 C CA . ALA A 1 90 ? -6.523 -8.002 7.296 1.00 98.62 90 ALA A CA 1
ATOM 709 C C . ALA A 1 90 ? -5.801 -7.567 6.006 1.00 98.62 90 ALA A C 1
ATOM 711 O O . ALA A 1 90 ? -5.986 -8.182 4.957 1.00 98.62 90 ALA A O 1
ATOM 712 N N . ALA A 1 91 ? -4.952 -6.538 6.083 1.00 98.75 91 ALA A N 1
ATOM 713 C CA . ALA A 1 91 ? -4.160 -6.048 4.957 1.00 98.75 91 ALA A CA 1
ATOM 714 C C . ALA A 1 91 ? -3.148 -7.102 4.477 1.00 98.75 91 ALA A C 1
ATOM 716 O O . ALA A 1 91 ? -3.027 -7.338 3.274 1.00 98.75 91 ALA A O 1
ATOM 717 N N . GLN A 1 92 ? -2.483 -7.798 5.407 1.00 98.44 92 GLN A N 1
ATOM 718 C CA . GLN A 1 92 ? -1.597 -8.920 5.092 1.00 98.44 92 GLN A CA 1
ATOM 719 C C . GLN A 1 92 ? -2.358 -10.031 4.361 1.00 98.44 92 GLN A C 1
ATOM 721 O O . GLN A 1 92 ? -1.910 -10.508 3.321 1.00 98.44 92 GLN A O 1
ATOM 726 N N . ALA A 1 93 ? -3.534 -10.414 4.866 1.00 98.62 93 ALA A N 1
ATOM 727 C CA . ALA A 1 93 ? -4.360 -11.451 4.258 1.00 98.62 93 ALA A CA 1
ATOM 728 C C . ALA A 1 93 ? -4.846 -11.069 2.853 1.00 98.62 93 ALA A C 1
ATOM 730 O O . ALA A 1 93 ? -4.847 -11.914 1.961 1.00 98.62 93 ALA A O 1
ATOM 731 N N . LYS A 1 94 ? -5.197 -9.798 2.629 1.00 98.62 94 LYS A N 1
ATOM 732 C CA . LYS A 1 94 ? -5.540 -9.275 1.300 1.00 98.62 94 LYS A CA 1
ATOM 733 C C . LYS A 1 94 ? -4.356 -9.356 0.332 1.00 98.62 94 LYS A C 1
ATOM 735 O O . LYS A 1 94 ? -4.541 -9.744 -0.819 1.00 98.62 94 LYS A O 1
ATOM 740 N N . GLY A 1 95 ? -3.151 -9.024 0.798 1.00 98.19 95 GLY A N 1
ATOM 741 C CA . GLY A 1 95 ? -1.921 -9.187 0.024 1.00 98.19 95 GLY A CA 1
ATOM 742 C C . GLY A 1 95 ? -1.682 -10.644 -0.373 1.00 98.19 95 GLY A C 1
ATOM 743 O O . GLY A 1 95 ? -1.463 -10.942 -1.544 1.00 98.19 95 GLY A O 1
ATOM 744 N N . VAL A 1 96 ? -1.780 -11.559 0.594 1.00 98.19 96 VAL A N 1
ATOM 745 C CA . VAL A 1 96 ? -1.624 -13.003 0.364 1.00 98.19 96 VAL A CA 1
ATOM 746 C C . VAL A 1 96 ? -2.684 -13.533 -0.604 1.00 98.19 96 VAL A C 1
ATOM 748 O O . VAL A 1 96 ? -2.367 -14.351 -1.459 1.00 98.19 96 VAL A O 1
ATOM 751 N N . ASP A 1 97 ? -3.929 -13.062 -0.516 1.00 98.50 97 ASP A N 1
ATOM 752 C CA . ASP A 1 97 ? -4.992 -13.444 -1.452 1.00 98.50 97 ASP A CA 1
ATOM 753 C C . ASP A 1 97 ? -4.682 -12.995 -2.890 1.00 98.50 97 ASP A C 1
ATOM 755 O O . ASP A 1 97 ? -4.872 -13.787 -3.811 1.00 98.50 97 ASP A O 1
ATOM 759 N N . MET A 1 98 ? -4.147 -11.779 -3.080 1.00 98.62 98 MET A N 1
ATOM 760 C CA . MET A 1 98 ? -3.687 -11.289 -4.391 1.00 98.62 98 MET A CA 1
ATOM 761 C C . MET A 1 98 ? -2.605 -12.172 -5.008 1.00 98.62 98 MET A C 1
ATOM 763 O O . MET A 1 98 ? -2.704 -12.507 -6.185 1.00 98.62 98 MET A O 1
ATOM 767 N N . LEU A 1 99 ? -1.619 -12.590 -4.212 1.00 97.31 99 LEU A N 1
ATOM 768 C CA . LEU A 1 99 ? -0.564 -13.496 -4.672 1.00 97.31 99 LEU A CA 1
ATOM 769 C C . LEU A 1 99 ? -1.121 -14.897 -4.973 1.00 97.31 99 LEU A C 1
ATOM 771 O O . LEU A 1 99 ? -0.911 -15.437 -6.052 1.00 97.31 99 LEU A O 1
ATOM 775 N N . ASN A 1 100 ? -1.906 -15.472 -4.059 1.00 97.38 100 ASN A N 1
ATOM 776 C CA . ASN A 1 100 ? -2.415 -16.843 -4.192 1.00 97.38 100 ASN A CA 1
ATOM 777 C C . ASN A 1 100 ? -3.383 -17.036 -5.365 1.00 97.38 100 ASN A C 1
ATOM 779 O O . ASN A 1 100 ? -3.470 -18.131 -5.918 1.00 97.38 100 ASN A O 1
ATOM 783 N N . LYS A 1 101 ? -4.160 -16.004 -5.699 1.00 97.06 101 LYS A N 1
ATOM 784 C CA . LYS A 1 101 ? -5.132 -16.031 -6.802 1.00 97.06 101 LYS A CA 1
ATOM 785 C C . LYS A 1 101 ? -4.628 -15.309 -8.051 1.00 97.06 101 LYS A C 1
ATOM 787 O O . LYS A 1 101 ? -5.414 -15.107 -8.974 1.00 97.06 101 LYS A O 1
ATOM 792 N N . ASP A 1 102 ? -3.360 -14.914 -8.053 1.00 97.12 102 ASP A N 1
ATOM 793 C CA . ASP A 1 102 ? -2.670 -14.284 -9.170 1.00 97.12 102 ASP A CA 1
ATOM 794 C C . ASP A 1 102 ? -3.413 -13.069 -9.766 1.00 97.12 102 ASP A C 1
ATOM 796 O O . ASP A 1 102 ? -3.791 -13.035 -10.940 1.00 97.12 102 ASP A O 1
ATOM 800 N N . TYR A 1 103 ? -3.697 -12.059 -8.932 1.00 97.81 103 TYR A N 1
ATOM 801 C CA . TYR A 1 103 ? -4.394 -10.848 -9.375 1.00 97.81 103 TYR A CA 1
ATOM 802 C C . TYR A 1 103 ? -3.877 -9.553 -8.735 1.00 97.81 103 TYR A C 1
ATOM 804 O O . TYR A 1 103 ? -3.417 -9.518 -7.598 1.00 97.81 103 TYR A O 1
ATOM 812 N N . TRP A 1 104 ? -4.023 -8.444 -9.470 1.00 97.62 104 TRP A N 1
ATOM 813 C CA . TRP A 1 104 ? -3.686 -7.090 -9.018 1.00 97.62 104 TRP A CA 1
ATOM 814 C C . TRP A 1 104 ? -4.897 -6.160 -9.117 1.00 97.62 104 TRP A C 1
ATOM 816 O O . TRP A 1 104 ? -5.070 -5.444 -10.106 1.00 97.62 104 TRP A O 1
ATOM 826 N N . ALA A 1 105 ? -5.772 -6.203 -8.111 1.00 97.62 105 ALA A N 1
ATOM 827 C CA . ALA A 1 105 ? -6.977 -5.379 -8.076 1.00 97.62 105 ALA A CA 1
ATOM 828 C C . ALA A 1 105 ? -7.551 -5.225 -6.658 1.00 97.62 105 ALA A C 1
ATOM 830 O O . ALA A 1 105 ? -7.386 -6.083 -5.790 1.00 97.62 105 ALA A O 1
ATOM 831 N N . HIS A 1 106 ? -8.320 -4.152 -6.453 1.00 97.81 106 HIS A N 1
ATOM 832 C CA . HIS A 1 106 ? -9.102 -3.947 -5.228 1.00 97.81 106 HIS A CA 1
ATOM 833 C C . HIS A 1 106 ? -10.129 -5.076 -5.017 1.00 97.81 106 HIS A C 1
ATOM 835 O O . HIS A 1 106 ? -10.229 -5.650 -3.932 1.00 97.81 106 HIS A O 1
ATOM 841 N N . VAL A 1 107 ? -10.846 -5.459 -6.078 1.00 98.25 107 VAL A N 1
ATOM 842 C CA . VAL A 1 107 ? -11.825 -6.559 -6.070 1.00 98.25 107 VAL A CA 1
ATOM 843 C C . VAL A 1 107 ? -11.200 -7.794 -6.706 1.00 98.25 107 VAL A C 1
ATOM 845 O O . VAL A 1 107 ? -10.623 -7.700 -7.788 1.00 98.25 107 VAL A O 1
ATOM 848 N N . ALA A 1 108 ? -11.306 -8.938 -6.036 1.00 97.56 108 ALA A N 1
ATOM 849 C CA . ALA A 1 108 ? -10.789 -10.197 -6.561 1.00 97.56 108 ALA A CA 1
ATOM 850 C C . ALA A 1 108 ? -11.590 -10.677 -7.792 1.00 97.56 108 ALA A C 1
ATOM 852 O O . ALA A 1 108 ? -12.757 -10.301 -7.944 1.00 97.56 108 ALA A O 1
ATOM 853 N N . PRO A 1 109 ? -11.021 -11.551 -8.647 1.00 97.25 109 PRO A N 1
ATOM 854 C CA . PRO A 1 109 ? -11.713 -12.088 -9.824 1.00 97.25 109 PRO A CA 1
ATOM 855 C C . PRO A 1 109 ? -13.022 -12.830 -9.507 1.00 97.25 109 PRO A C 1
ATOM 857 O O . PRO A 1 109 ? -13.930 -12.860 -10.333 1.00 97.25 109 PRO A O 1
ATOM 860 N N . ASP A 1 110 ? -13.137 -13.395 -8.301 1.00 96.56 110 ASP A N 1
ATOM 861 C CA . ASP A 1 110 ? -14.344 -14.058 -7.786 1.00 96.56 110 ASP A CA 1
ATOM 862 C C . ASP A 1 110 ? -15.393 -13.078 -7.210 1.00 96.56 110 ASP A C 1
ATOM 864 O O . ASP A 1 110 ? -16.439 -13.500 -6.716 1.00 96.56 110 ASP A O 1
ATOM 868 N N . GLY A 1 111 ? -15.130 -11.768 -7.270 1.00 97.56 111 GLY A N 1
ATOM 869 C CA . GLY A 1 111 ? -15.989 -10.714 -6.732 1.00 97.56 111 GLY A CA 1
ATOM 870 C C . GLY A 1 111 ? -15.740 -10.374 -5.259 1.00 97.56 111 GLY A C 1
ATOM 871 O O . GLY A 1 111 ? -16.443 -9.516 -4.716 1.00 97.56 111 GLY A O 1
ATOM 872 N N . THR A 1 112 ? -14.754 -10.994 -4.598 1.00 97.62 112 THR A N 1
ATOM 873 C CA . THR A 1 112 ? -14.428 -10.690 -3.197 1.00 97.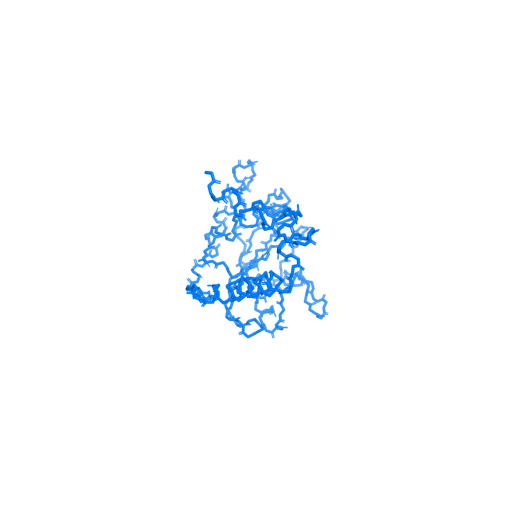62 112 THR A CA 1
ATOM 874 C C . THR A 1 112 ? -13.993 -9.233 -3.042 1.00 97.62 112 THR A C 1
ATOM 876 O O . THR A 1 112 ? -12.999 -8.783 -3.615 1.00 97.62 112 THR A O 1
ATOM 879 N N . GLN A 1 113 ? -14.748 -8.495 -2.230 1.00 98.06 113 GLN A N 1
ATOM 880 C CA . GLN A 1 113 ? -14.493 -7.093 -1.902 1.00 98.06 113 GLN A CA 1
ATOM 881 C C . GLN A 1 113 ? -13.386 -6.968 -0.843 1.00 98.06 113 GLN A C 1
ATOM 883 O O . GLN A 1 113 ? -13.317 -7.815 0.052 1.00 98.06 113 GLN A O 1
ATOM 888 N N . PRO A 1 114 ? -12.584 -5.886 -0.840 1.00 96.88 114 PRO A N 1
ATOM 889 C CA . PRO A 1 114 ? -11.514 -5.705 0.148 1.00 96.88 114 PRO A CA 1
ATOM 890 C C . PRO A 1 114 ? -12.050 -5.660 1.588 1.00 96.88 114 PRO A C 1
ATOM 892 O O . PRO A 1 114 ? -11.403 -6.112 2.528 1.00 96.88 114 PRO A O 1
ATOM 895 N N . TRP A 1 115 ? -13.292 -5.216 1.773 1.00 97.50 115 TRP A N 1
ATOM 896 C CA . TRP A 1 115 ? -13.941 -5.140 3.083 1.00 97.50 115 TRP A CA 1
ATOM 897 C C . TRP A 1 115 ? -14.238 -6.504 3.713 1.00 97.50 115 TRP A C 1
ATOM 899 O O . TRP A 1 115 ? -14.420 -6.592 4.926 1.00 97.50 115 TRP A O 1
ATOM 909 N N . LYS A 1 116 ? -14.247 -7.580 2.917 1.00 97.69 116 LYS A N 1
ATOM 910 C CA . LYS A 1 116 ? -14.366 -8.950 3.430 1.00 97.69 116 LYS A CA 1
ATOM 911 C C . LYS A 1 116 ? -13.243 -9.258 4.420 1.00 97.69 116 LYS A C 1
ATOM 913 O O . LYS A 1 116 ? -13.515 -9.799 5.484 1.00 97.69 116 LYS A O 1
ATOM 918 N N . PHE A 1 117 ? -12.020 -8.818 4.121 1.00 98.38 117 PHE A N 1
ATOM 919 C CA . PHE A 1 117 ? -10.857 -9.019 4.984 1.00 98.38 117 PHE A CA 1
ATOM 920 C C . PHE A 1 117 ? -10.979 -8.249 6.305 1.00 98.38 117 PHE A C 1
ATOM 922 O O . PHE A 1 117 ? -10.552 -8.740 7.341 1.00 98.38 117 PHE A O 1
ATOM 929 N N . PHE A 1 118 ? -11.625 -7.081 6.315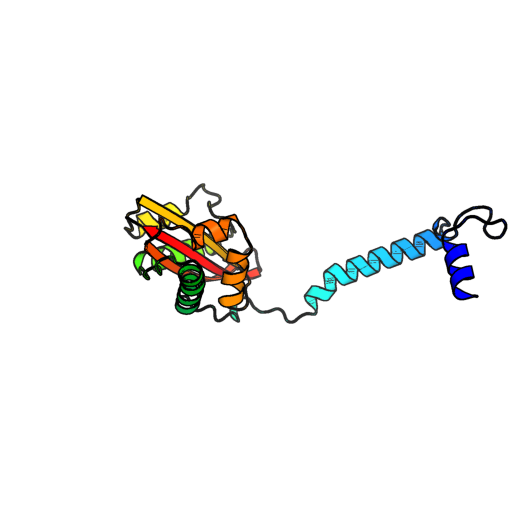 1.00 98.38 118 PHE A N 1
ATOM 930 C CA . PHE A 1 118 ? -11.900 -6.357 7.561 1.00 98.38 118 PHE A CA 1
ATOM 931 C C . PHE A 1 118 ? -12.825 -7.196 8.457 1.00 98.38 118 PHE A C 1
ATOM 933 O O . PHE A 1 118 ? -12.536 -7.407 9.633 1.00 98.38 118 PHE A O 1
ATOM 940 N N . ILE A 1 119 ? -13.907 -7.724 7.878 1.00 97.31 119 ILE A N 1
ATOM 941 C CA . ILE A 1 119 ? -14.931 -8.502 8.590 1.00 97.31 119 ILE A CA 1
ATOM 942 C C . ILE A 1 119 ? -14.376 -9.842 9.087 1.00 97.31 119 ILE A C 1
ATOM 944 O O . ILE A 1 119 ? -14.644 -10.218 10.226 1.00 97.31 119 ILE A O 1
ATOM 948 N N . ASP A 1 120 ? -13.586 -10.538 8.269 1.00 97.31 120 ASP A N 1
ATOM 949 C CA . ASP A 1 120 ? -13.022 -11.854 8.601 1.00 97.31 120 ASP A CA 1
ATOM 950 C C . ASP A 1 120 ? -12.093 -11.812 9.813 1.00 97.31 120 ASP A C 1
ATOM 952 O O . ASP A 1 120 ? -12.070 -12.745 10.612 1.00 97.31 120 ASP A O 1
ATOM 956 N N . PHE A 1 121 ? -11.376 -10.702 9.982 1.00 96.56 121 PHE A N 1
ATOM 957 C CA . PHE A 1 121 ? -10.523 -10.458 11.143 1.00 96.56 121 PHE A CA 1
ATOM 958 C C . PHE A 1 121 ? -11.273 -9.766 12.295 1.00 96.56 121 PHE A C 1
ATOM 960 O O . PHE A 1 121 ? -10.680 -9.423 13.316 1.00 96.56 121 PHE A O 1
ATOM 967 N N . GLY A 1 122 ? -12.589 -9.576 12.169 1.00 96.50 122 GLY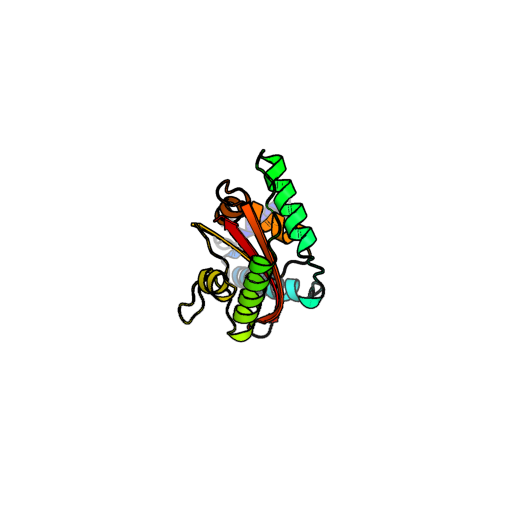 A N 1
ATOM 968 C CA . GLY A 1 122 ? -13.443 -9.015 13.215 1.00 96.50 122 GLY A CA 1
ATOM 969 C C . GLY A 1 122 ? -13.377 -7.492 13.352 1.00 96.50 122 GLY A C 1
ATOM 970 O O . GLY A 1 122 ? -13.888 -6.950 14.336 1.00 96.50 122 GLY A O 1
ATOM 971 N N . TYR A 1 123 ? -12.789 -6.781 12.386 1.00 97.75 123 TYR A N 1
ATOM 972 C CA . TYR A 1 123 ? -12.786 -5.323 12.371 1.00 97.75 123 TYR A CA 1
ATOM 973 C C . TYR A 1 123 ? -14.142 -4.788 11.902 1.00 97.75 123 TYR A C 1
ATOM 975 O O . TYR A 1 123 ? -14.571 -4.986 10.763 1.00 97.75 123 TYR A O 1
ATOM 983 N N . LYS A 1 124 ? -14.826 -4.071 12.793 1.00 96.12 124 LYS A N 1
ATOM 984 C CA . LYS A 1 124 ? -16.059 -3.348 12.467 1.00 96.12 124 LYS A CA 1
ATOM 985 C C . LYS A 1 124 ? -15.691 -1.968 11.946 1.00 96.12 124 LYS A C 1
ATOM 987 O O . LYS A 1 124 ? -14.800 -1.333 12.493 1.00 96.12 124 LYS A O 1
ATOM 992 N N . TYR A 1 125 ? -16.391 -1.485 10.928 1.00 96.19 125 TYR A N 1
ATOM 993 C CA . TYR A 1 125 ? -16.104 -0.179 10.347 1.00 96.19 125 TYR A CA 1
ATOM 994 C C . TYR A 1 125 ? -17.384 0.565 9.973 1.00 96.19 125 TYR A C 1
ATOM 996 O O . TYR A 1 125 ? -18.353 -0.020 9.491 1.00 96.19 125 TYR A O 1
ATOM 1004 N N . ARG A 1 126 ? -17.359 1.884 10.157 1.00 97.06 126 ARG A N 1
ATOM 1005 C CA . ARG A 1 126 ? -18.279 2.839 9.531 1.00 97.06 126 ARG A CA 1
ATOM 1006 C C . ARG A 1 126 ? -17.668 3.437 8.271 1.00 97.06 126 ARG A C 1
ATOM 1008 O O . ARG A 1 126 ? -18.375 3.684 7.296 1.00 97.06 126 ARG A O 1
ATOM 1015 N N . TYR A 1 127 ? -16.355 3.651 8.289 1.00 97.81 127 TYR A N 1
ATOM 1016 C CA . TYR A 1 127 ? -15.572 4.071 7.136 1.00 97.81 127 TYR A CA 1
ATOM 1017 C C . TYR A 1 127 ? -14.408 3.108 6.940 1.00 97.81 127 TYR A C 1
ATOM 1019 O O . TYR A 1 127 ? -13.711 2.788 7.900 1.00 97.81 127 TYR A O 1
ATOM 1027 N N . ALA A 1 128 ? -14.186 2.696 5.696 1.00 97.94 128 ALA A N 1
ATOM 1028 C CA . ALA A 1 128 ? -13.041 1.893 5.294 1.00 97.94 128 ALA A CA 1
ATOM 1029 C C . ALA A 1 128 ? -12.400 2.482 4.030 1.00 97.94 128 ALA A C 1
ATOM 1031 O O . ALA A 1 128 ? -13.052 3.216 3.278 1.00 97.94 128 ALA A O 1
ATOM 1032 N N . GLY A 1 129 ? -11.113 2.225 3.835 1.00 98.38 129 GLY A N 1
ATOM 1033 C CA . GLY A 1 129 ? -10.350 2.659 2.667 1.00 98.38 129 GLY A CA 1
ATOM 1034 C C . GLY A 1 129 ? -9.215 1.690 2.369 1.00 98.38 129 GLY A C 1
ATOM 1035 O O . GLY A 1 129 ? -8.719 1.029 3.281 1.00 98.38 129 GLY A O 1
ATOM 1036 N N . GLU A 1 130 ? -8.811 1.619 1.103 1.00 98.75 130 GLU A N 1
ATOM 1037 C CA . GLU A 1 130 ? -7.709 0.778 0.633 1.00 98.75 130 GLU A CA 1
ATOM 1038 C C . GLU A 1 130 ? -6.839 1.565 -0.346 1.00 98.75 130 GLU A C 1
ATOM 1040 O O . GLU A 1 130 ? -7.342 2.162 -1.299 1.00 98.75 130 GLU A O 1
ATOM 1045 N N . ASN A 1 131 ? -5.531 1.511 -0.126 1.00 98.81 131 ASN A N 1
ATOM 1046 C CA . ASN A 1 131 ? -4.520 1.866 -1.107 1.00 98.81 131 ASN A CA 1
ATOM 1047 C C . ASN A 1 131 ? -3.641 0.642 -1.371 1.00 98.81 131 ASN A C 1
ATOM 1049 O O . ASN A 1 131 ? -3.277 -0.083 -0.444 1.00 98.81 131 ASN A O 1
ATOM 1053 N N . LEU A 1 132 ? -3.290 0.432 -2.638 1.00 98.56 132 LEU A N 1
ATOM 1054 C CA . LEU A 1 132 ? -2.435 -0.664 -3.081 1.00 98.56 132 LEU A CA 1
ATOM 1055 C C . LEU A 1 132 ? -1.182 -0.098 -3.747 1.00 98.56 132 LEU A C 1
ATOM 1057 O O . LEU A 1 132 ? -1.248 0.891 -4.481 1.00 98.56 132 LEU A O 1
ATOM 1061 N N . ALA A 1 133 ? -0.038 -0.716 -3.491 1.00 97.06 133 ALA A N 1
ATOM 1062 C CA . ALA A 1 133 ? 1.217 -0.432 -4.176 1.00 97.06 133 ALA A CA 1
ATOM 1063 C C . ALA A 1 133 ? 1.977 -1.735 -4.428 1.00 97.06 133 ALA A C 1
ATOM 1065 O O . ALA A 1 133 ? 1.880 -2.669 -3.636 1.00 97.06 133 ALA A O 1
ATOM 1066 N N . ARG A 1 134 ? 2.728 -1.799 -5.527 1.00 94.06 134 ARG A N 1
ATOM 1067 C CA . ARG A 1 134 ? 3.625 -2.917 -5.818 1.00 94.06 134 ARG A CA 1
ATOM 1068 C C . ARG A 1 134 ? 4.897 -2.445 -6.500 1.00 94.06 134 ARG A C 1
ATOM 1070 O O . ARG A 1 134 ? 4.892 -1.375 -7.105 1.00 94.06 134 ARG A O 1
ATOM 1077 N N . ASP A 1 135 ? 5.946 -3.253 -6.403 1.00 86.94 135 ASP A N 1
ATOM 1078 C CA . ASP A 1 135 ? 7.221 -3.064 -7.111 1.00 86.94 135 ASP A CA 1
ATOM 1079 C C . ASP A 1 135 ? 7.940 -1.741 -6.771 1.00 86.94 135 ASP A C 1
ATOM 1081 O O . ASP A 1 135 ? 8.680 -1.175 -7.578 1.00 86.94 135 ASP A O 1
ATOM 1085 N N . PHE A 1 136 ? 7.735 -1.237 -5.551 1.00 90.00 136 PHE A N 1
ATOM 1086 C CA . PHE A 1 136 ? 8.477 -0.096 -5.015 1.00 90.00 136 PHE A CA 1
ATOM 1087 C C . PHE A 1 136 ? 9.728 -0.562 -4.280 1.00 90.00 136 PHE A C 1
ATOM 1089 O O . PHE A 1 136 ? 9.718 -1.582 -3.603 1.00 90.00 136 PHE A O 1
ATOM 1096 N N . SER A 1 137 ? 10.802 0.222 -4.358 1.00 84.81 137 SER A N 1
ATOM 1097 C CA . SER A 1 137 ? 12.077 -0.113 -3.713 1.00 84.81 137 SER A CA 1
ATOM 1098 C C . SER A 1 137 ? 12.138 0.274 -2.233 1.00 84.81 137 SER A C 1
ATOM 1100 O O . SER A 1 137 ? 13.011 -0.204 -1.512 1.00 84.81 137 SER A O 1
ATOM 1102 N N . ASN A 1 138 ? 11.253 1.166 -1.771 1.00 90.50 138 ASN A N 1
ATOM 1103 C CA . ASN A 1 138 ? 11.182 1.614 -0.379 1.00 90.50 138 ASN A CA 1
ATOM 1104 C C . ASN A 1 138 ? 9.828 2.270 -0.041 1.00 90.50 138 ASN A C 1
ATOM 1106 O O . ASN A 1 138 ? 9.093 2.718 -0.926 1.00 90.50 138 ASN A O 1
ATOM 1110 N N . ALA A 1 139 ? 9.539 2.392 1.258 1.00 94.38 139 ALA A N 1
ATOM 1111 C CA . ALA A 1 139 ? 8.298 2.970 1.778 1.00 94.38 139 ALA A CA 1
ATOM 1112 C C . ALA A 1 139 ? 8.044 4.420 1.319 1.00 94.38 139 ALA A C 1
ATOM 1114 O O . ALA A 1 139 ? 6.915 4.756 0.966 1.00 94.38 139 ALA A O 1
ATOM 1115 N N . ALA A 1 140 ? 9.078 5.269 1.271 1.00 95.56 140 ALA A N 1
ATOM 1116 C CA . ALA A 1 140 ? 8.940 6.666 0.849 1.00 95.56 140 ALA A CA 1
ATOM 1117 C C . ALA A 1 140 ? 8.448 6.786 -0.593 1.00 95.56 140 ALA A C 1
ATOM 1119 O O . ALA A 1 140 ? 7.492 7.513 -0.855 1.00 95.56 140 ALA A O 1
ATOM 1120 N N . SER A 1 141 ? 9.020 5.998 -1.504 1.00 95.25 141 SER A N 1
ATOM 1121 C CA . SER A 1 141 ? 8.593 5.978 -2.902 1.00 95.25 141 SER A CA 1
ATOM 1122 C C . SER A 1 141 ? 7.137 5.523 -3.077 1.00 95.25 141 SER A C 1
ATOM 1124 O O . SER A 1 141 ? 6.412 6.123 -3.869 1.00 95.25 141 SER A O 1
ATOM 1126 N N . ALA A 1 142 ? 6.676 4.539 -2.294 1.00 96.38 142 ALA A N 1
ATOM 1127 C CA . ALA A 1 142 ? 5.282 4.094 -2.314 1.00 96.38 142 ALA A CA 1
ATOM 1128 C C . ALA A 1 142 ? 4.324 5.181 -1.788 1.00 96.38 142 ALA A C 1
ATOM 1130 O O . ALA A 1 142 ? 3.317 5.492 -2.426 1.00 96.38 142 ALA A O 1
ATOM 1131 N N . VAL A 1 143 ? 4.663 5.817 -0.660 1.00 98.06 143 VAL A N 1
ATOM 1132 C CA . VAL A 1 143 ? 3.854 6.890 -0.057 1.00 98.06 143 VAL A CA 1
ATOM 1133 C C . VAL A 1 143 ? 3.789 8.122 -0.962 1.00 98.06 143 VAL A C 1
ATOM 1135 O O . VAL A 1 143 ? 2.718 8.710 -1.127 1.00 98.06 143 V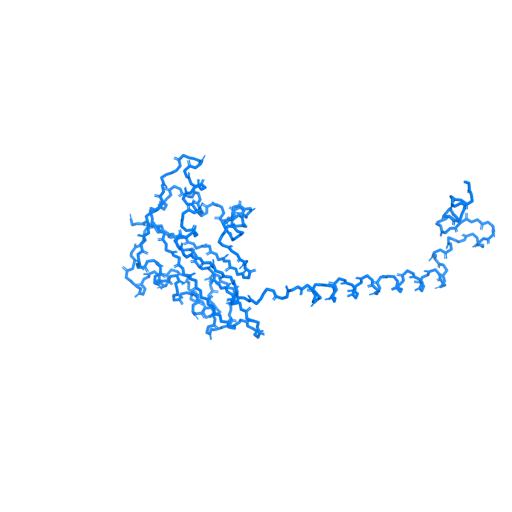AL A O 1
ATOM 1138 N N . ASP A 1 144 ? 4.901 8.511 -1.583 1.00 97.75 144 ASP A N 1
ATOM 1139 C CA . ASP A 1 144 ? 4.925 9.631 -2.524 1.00 97.75 144 ASP A CA 1
ATOM 1140 C C . ASP A 1 144 ? 4.119 9.320 -3.796 1.00 97.75 144 ASP A C 1
ATOM 1142 O O . ASP A 1 144 ? 3.393 10.190 -4.284 1.00 97.75 144 ASP A O 1
ATOM 1146 N N . ALA A 1 145 ? 4.149 8.077 -4.289 1.00 97.62 145 ALA A N 1
ATOM 1147 C CA . ALA A 1 145 ? 3.304 7.651 -5.403 1.00 97.62 145 ALA A CA 1
ATOM 1148 C C . ALA A 1 145 ? 1.806 7.693 -5.054 1.00 97.62 145 ALA A C 1
ATOM 1150 O O . ALA A 1 145 ? 0.998 8.166 -5.860 1.00 97.62 145 ALA A O 1
ATOM 1151 N N . TRP A 1 146 ? 1.415 7.278 -3.843 1.00 98.44 146 TRP A N 1
ATOM 1152 C CA . TRP A 1 146 ? 0.040 7.462 -3.370 1.00 98.44 146 TRP A CA 1
ATOM 1153 C C . TRP A 1 146 ? -0.337 8.942 -3.258 1.00 98.44 146 TRP A C 1
ATOM 1155 O O . TRP A 1 146 ? -1.421 9.318 -3.691 1.00 98.44 146 TRP A O 1
ATOM 1165 N N . MET A 1 147 ? 0.552 9.809 -2.764 1.00 98.44 147 MET A N 1
ATOM 1166 C CA . MET A 1 147 ? 0.305 11.258 -2.722 1.00 98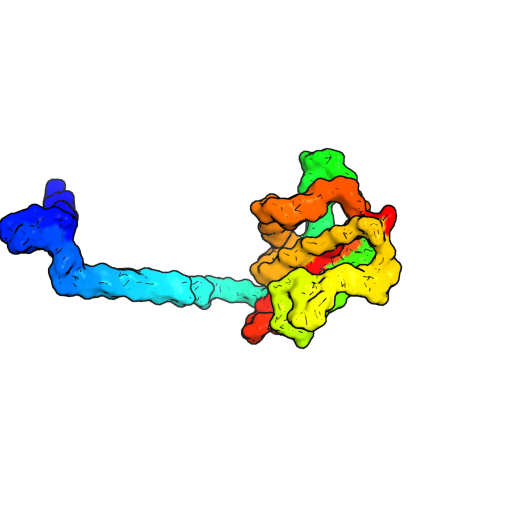.44 147 MET A CA 1
ATOM 1167 C C . MET A 1 147 ? 0.178 11.897 -4.110 1.00 98.44 147 MET A C 1
ATOM 1169 O O . MET A 1 147 ? -0.509 12.911 -4.247 1.00 98.44 147 MET A O 1
ATOM 1173 N N . ALA A 1 148 ? 0.843 11.344 -5.124 1.00 97.94 148 ALA A N 1
ATOM 1174 C CA . ALA A 1 148 ? 0.764 11.824 -6.501 1.00 97.94 148 ALA A CA 1
ATOM 1175 C C . ALA A 1 148 ? -0.527 11.387 -7.218 1.00 97.94 148 ALA A C 1
ATOM 1177 O O . ALA A 1 148 ? -0.942 12.035 -8.178 1.00 97.94 148 ALA A O 1
ATOM 1178 N N . SER A 1 149 ? -1.184 10.321 -6.750 1.00 97.69 149 SER A N 1
ATOM 1179 C CA . SER A 1 149 ? -2.466 9.853 -7.283 1.00 97.69 149 SER A CA 1
ATOM 1180 C C . SER A 1 149 ? -3.644 10.514 -6.554 1.00 97.69 149 SER A C 1
ATOM 1182 O O . SER A 1 149 ? -3.762 10.348 -5.339 1.00 97.69 149 SER A O 1
ATOM 1184 N N . PRO A 1 150 ? -4.563 11.214 -7.248 1.00 97.62 150 PRO A N 1
ATOM 1185 C CA . PRO A 1 150 ? -5.697 11.878 -6.603 1.00 97.62 150 PRO A CA 1
ATOM 1186 C C . PRO A 1 150 ? -6.555 10.956 -5.725 1.00 97.62 150 PRO A C 1
ATOM 1188 O O . PRO A 1 150 ? -6.860 11.318 -4.590 1.00 97.62 150 PRO A O 1
ATOM 1191 N N . SER A 1 151 ? -6.889 9.752 -6.205 1.00 96.50 151 SER A N 1
ATOM 1192 C CA . SER A 1 151 ? -7.725 8.800 -5.460 1.00 96.50 151 SER A CA 1
ATOM 1193 C C . SER A 1 151 ? -7.013 8.236 -4.226 1.00 96.50 151 SER A C 1
ATOM 1195 O O . SER A 1 151 ? -7.592 8.178 -3.143 1.00 96.50 151 SER A O 1
ATOM 1197 N N . HIS A 1 152 ? -5.735 7.869 -4.350 1.00 98.44 152 HIS A N 1
ATOM 1198 C CA . HIS A 1 152 ? -4.967 7.347 -3.216 1.00 98.44 152 HIS A CA 1
ATOM 1199 C C . HIS A 1 152 ? -4.688 8.440 -2.175 1.00 98.44 152 HIS A C 1
ATOM 1201 O O . HIS A 1 152 ? -4.759 8.191 -0.967 1.00 98.44 152 HIS A O 1
ATOM 1207 N N . LYS A 1 153 ? -4.423 9.671 -2.632 1.00 98.50 153 LYS A N 1
ATOM 1208 C CA . LYS A 1 153 ? -4.257 10.850 -1.780 1.00 98.50 153 LYS A CA 1
ATOM 1209 C C . LYS A 1 153 ? -5.530 11.170 -1.000 1.00 98.50 153 LYS A C 1
ATOM 1211 O O . LYS A 1 153 ? -5.428 11.495 0.183 1.00 98.50 153 LYS A O 1
ATOM 1216 N N . GLU A 1 154 ? -6.707 11.069 -1.621 1.00 98.19 154 GLU A N 1
ATOM 1217 C CA . GLU A 1 154 ? -7.988 11.242 -0.922 1.00 98.19 154 GLU A CA 1
ATOM 1218 C C . GLU A 1 154 ? -8.124 10.272 0.253 1.00 98.19 154 GLU A C 1
ATOM 1220 O O . GLU A 1 154 ? -8.502 10.700 1.344 1.00 98.19 154 GLU A O 1
ATOM 1225 N N . ASN A 1 155 ? -7.736 9.004 0.081 1.00 98.00 155 ASN A N 1
ATOM 1226 C CA . ASN A 1 155 ? -7.719 8.049 1.187 1.00 98.00 155 ASN A CA 1
ATOM 1227 C C . ASN A 1 155 ? -6.734 8.475 2.287 1.00 98.00 155 ASN A C 1
ATOM 1229 O O . ASN A 1 155 ? -7.123 8.595 3.452 1.00 98.00 155 ASN A O 1
ATOM 1233 N N . MET A 1 156 ? -5.483 8.780 1.922 1.00 98.31 156 MET A N 1
ATOM 1234 C CA . MET A 1 156 ? -4.440 9.141 2.892 1.00 98.31 156 MET A CA 1
ATOM 1235 C C . MET A 1 156 ? -4.784 10.389 3.712 1.00 98.31 156 MET A C 1
ATOM 1237 O O . MET A 1 156 ? -4.462 10.460 4.900 1.00 98.31 156 MET A O 1
ATOM 1241 N N . LEU A 1 157 ? -5.456 11.367 3.101 1.00 98.56 157 LEU A N 1
ATOM 1242 C CA . LEU A 1 157 ? -5.816 12.645 3.721 1.00 98.56 157 LEU A CA 1
ATOM 1243 C C . LEU A 1 157 ? -7.292 12.726 4.132 1.00 98.56 157 LEU A C 1
ATOM 1245 O O . LEU A 1 157 ? -7.788 13.796 4.477 1.00 98.56 157 LEU A O 1
ATOM 1249 N N . SER A 1 158 ? -8.014 11.608 4.134 1.00 98.12 158 SER A N 1
ATOM 1250 C CA . SER A 1 158 ? -9.409 11.614 4.559 1.00 98.12 158 SER A CA 1
ATOM 1251 C C . SER A 1 158 ? -9.507 11.875 6.070 1.00 98.12 158 SER A C 1
ATOM 1253 O O . SER A 1 158 ? -8.889 11.157 6.873 1.00 98.12 158 SER A O 1
ATOM 1255 N N . PRO A 1 159 ? -10.321 12.857 6.508 1.00 97.75 159 PRO A N 1
ATOM 1256 C CA . PRO A 1 159 ? -10.581 13.109 7.922 1.00 97.75 159 PRO A CA 1
ATOM 1257 C C . PRO A 1 159 ? -11.564 12.096 8.527 1.00 97.75 159 PRO A C 1
ATOM 1259 O O . PRO A 1 159 ? -11.873 12.188 9.714 1.00 97.75 159 PRO A O 1
ATOM 1262 N N . LYS A 1 160 ? -12.087 11.144 7.741 1.00 97.75 160 LYS A N 1
ATOM 1263 C CA . LYS A 1 160 ? -13.019 10.108 8.218 1.00 97.75 160 LYS A CA 1
ATOM 1264 C C . LYS A 1 160 ? -12.304 8.972 8.944 1.00 97.75 160 LYS A C 1
ATOM 1266 O O . LYS A 1 160 ? -12.894 8.366 9.830 1.00 97.75 160 LYS A O 1
ATOM 1271 N N . TYR A 1 161 ? -11.051 8.705 8.589 1.00 98.44 161 TYR A N 1
ATOM 1272 C CA . TYR A 1 161 ? -10.280 7.601 9.153 1.00 98.44 161 TYR A CA 1
ATOM 1273 C C . TYR A 1 161 ? -9.617 7.981 10.477 1.00 98.44 161 TYR A C 1
ATOM 1275 O O . TYR A 1 161 ? -9.295 9.148 10.729 1.00 98.44 161 TYR A O 1
ATOM 1283 N N . ARG A 1 162 ? -9.443 6.983 11.340 1.00 98.38 162 ARG A N 1
ATOM 1284 C CA . ARG A 1 162 ? -8.799 7.091 12.658 1.00 98.38 162 ARG A CA 1
ATOM 1285 C C . ARG A 1 162 ? -7.680 6.076 12.819 1.00 98.38 162 ARG A C 1
ATOM 1287 O O . ARG A 1 162 ? -6.713 6.351 13.521 1.00 98.38 162 ARG A O 1
ATOM 1294 N N . GLU A 1 163 ? -7.805 4.949 12.136 1.00 98.69 163 GLU A N 1
ATOM 1295 C CA . GLU A 1 163 ? -6.917 3.809 12.259 1.00 98.69 163 GLU A CA 1
ATOM 1296 C C . GLU A 1 163 ? -6.328 3.429 10.902 1.00 98.69 163 GLU A C 1
ATOM 1298 O O . GLU A 1 163 ? -6.925 3.687 9.850 1.00 98.69 163 GLU A O 1
ATOM 1303 N N . ILE A 1 164 ? -5.147 2.824 10.944 1.00 98.81 164 ILE A N 1
ATOM 1304 C CA . ILE A 1 164 ? -4.407 2.341 9.783 1.00 98.81 164 ILE A CA 1
ATOM 1305 C C . ILE A 1 164 ? -3.847 0.947 10.062 1.00 98.81 164 ILE A C 1
ATOM 1307 O O . ILE A 1 164 ? -3.430 0.651 11.182 1.00 98.81 164 ILE A O 1
ATOM 1311 N N . GLY A 1 165 ? -3.816 0.104 9.038 1.00 98.56 165 GLY A N 1
ATOM 1312 C CA . GLY A 1 165 ? -3.099 -1.166 9.044 1.00 98.56 165 GLY A CA 1
ATOM 1313 C C . GLY A 1 165 ? -2.358 -1.362 7.731 1.00 98.56 165 GLY A C 1
ATOM 1314 O O . GLY A 1 165 ? -2.866 -0.984 6.676 1.00 98.56 165 GLY A O 1
ATOM 1315 N N . ILE A 1 166 ? -1.154 -1.925 7.799 1.00 98.62 166 ILE A N 1
ATOM 1316 C CA . ILE A 1 166 ? -0.308 -2.174 6.628 1.00 98.62 166 ILE A CA 1
ATOM 1317 C C . ILE A 1 166 ? 0.004 -3.665 6.548 1.00 98.62 166 ILE A C 1
ATOM 1319 O O . ILE A 1 166 ? 0.405 -4.266 7.544 1.00 98.62 166 ILE A O 1
ATOM 1323 N N . GLY A 1 167 ? -0.162 -4.234 5.358 1.00 97.75 167 GLY A N 1
ATOM 1324 C CA . GLY A 1 167 ? 0.338 -5.551 4.990 1.00 97.75 167 GLY A CA 1
ATOM 1325 C C . GLY A 1 167 ? 1.433 -5.402 3.944 1.00 97.75 167 GLY A C 1
ATOM 1326 O O . GLY A 1 167 ? 1.246 -4.679 2.965 1.00 97.75 167 GLY A O 1
ATOM 1327 N N . VAL A 1 168 ? 2.562 -6.073 4.151 1.00 96.06 168 VAL A N 1
ATOM 1328 C CA . VAL A 1 168 ? 3.652 -6.159 3.173 1.00 96.06 168 VAL A CA 1
ATOM 1329 C C . VAL A 1 168 ? 3.874 -7.637 2.905 1.00 96.06 168 VAL A C 1
ATOM 1331 O O . VAL A 1 168 ? 4.202 -8.404 3.812 1.00 96.06 168 VAL A O 1
ATOM 1334 N N . VAL A 1 169 ? 3.616 -8.048 1.670 1.00 94.81 169 VAL A N 1
ATOM 1335 C CA . VAL A 1 169 ? 3.764 -9.437 1.234 1.00 94.81 169 VAL A CA 1
ATOM 1336 C C . VAL A 1 169 ? 4.700 -9.486 0.044 1.00 94.81 169 VAL A C 1
ATOM 1338 O O . VAL A 1 169 ? 4.659 -8.622 -0.829 1.00 94.81 169 VAL A O 1
ATOM 1341 N N . GLU A 1 170 ? 5.520 -10.519 0.010 1.00 91.81 170 GLU A N 1
ATOM 1342 C CA . GLU A 1 170 ? 6.419 -10.812 -1.096 1.00 91.81 170 GLU A CA 1
ATOM 1343 C C . GLU A 1 170 ? 5.999 -12.151 -1.692 1.00 91.81 170 GLU A C 1
ATOM 1345 O O . GLU A 1 170 ? 5.612 -13.069 -0.961 1.00 91.81 170 GLU A O 1
ATOM 1350 N N . GLY A 1 171 ? 6.052 -12.262 -3.012 1.00 91.56 171 GLY A N 1
ATOM 1351 C CA . GLY A 1 171 ? 5.770 -13.511 -3.698 1.00 91.56 171 GLY A CA 1
ATOM 1352 C C . GLY A 1 171 ? 5.780 -13.355 -5.207 1.00 91.56 171 GLY A C 1
ATOM 1353 O O . GLY A 1 171 ? 6.219 -12.339 -5.738 1.00 91.56 171 GLY A O 1
ATOM 1354 N N . ASP A 1 172 ? 5.286 -14.381 -5.887 1.00 92.56 172 ASP A N 1
ATOM 1355 C CA . ASP A 1 172 ? 5.126 -14.376 -7.335 1.00 92.56 172 ASP A CA 1
ATOM 1356 C C . ASP A 1 172 ? 3.750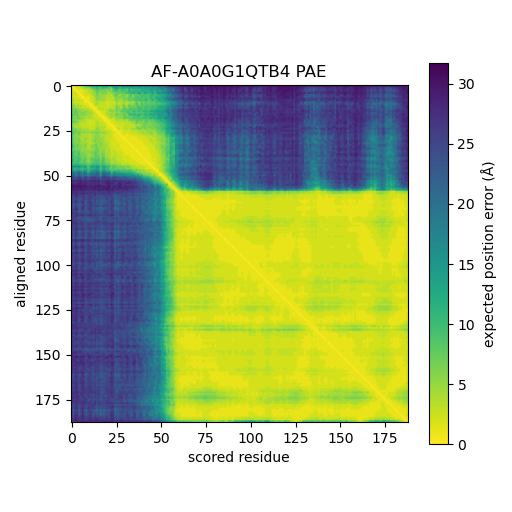 -13.823 -7.712 1.00 92.56 172 ASP A C 1
ATOM 1358 O O . ASP A 1 172 ? 2.733 -14.198 -7.122 1.00 92.56 172 ASP A O 1
ATOM 1362 N N . LEU A 1 173 ? 3.732 -12.928 -8.694 1.00 92.38 173 LEU A N 1
ATOM 1363 C CA . LEU A 1 173 ? 2.523 -12.448 -9.339 1.00 92.38 173 LEU A CA 1
ATOM 1364 C C . LEU A 1 173 ? 2.721 -12.531 -10.855 1.00 92.38 173 LEU A C 1
ATOM 1366 O O . LEU A 1 173 ? 3.524 -11.799 -11.436 1.00 92.38 173 LEU A O 1
ATOM 1370 N N . ALA A 1 174 ? 1.981 -13.425 -11.496 1.00 91.88 174 ALA A N 1
ATOM 1371 C CA . ALA A 1 174 ? 2.025 -13.734 -12.917 1.00 91.88 174 ALA A CA 1
ATOM 1372 C C . ALA A 1 174 ? 3.437 -14.089 -13.424 1.00 91.88 174 ALA A C 1
ATOM 1374 O O . ALA A 1 174 ? 3.823 -13.696 -14.531 1.00 91.88 174 ALA A O 1
ATOM 1375 N N . GLY A 1 175 ? 4.221 -14.828 -12.629 1.00 89.56 175 GLY A N 1
ATOM 1376 C CA . GLY A 1 175 ? 5.592 -15.221 -12.967 1.00 89.56 175 GLY A CA 1
ATOM 1377 C C . GLY A 1 175 ? 6.645 -14.137 -12.713 1.00 89.56 175 GLY A C 1
ATOM 1378 O O . GLY A 1 175 ? 7.753 -14.223 -13.257 1.00 89.56 175 GLY A O 1
ATOM 1379 N N . VAL A 1 176 ? 6.295 -13.084 -11.970 1.00 88.25 176 VAL A N 1
ATOM 1380 C CA . VAL A 1 176 ? 7.190 -11.988 -11.596 1.00 88.25 176 VAL A CA 1
ATOM 1381 C C . VAL A 1 176 ? 7.264 -11.883 -10.076 1.00 88.25 176 VAL A C 1
ATOM 1383 O O . VAL A 1 176 ? 6.247 -11.695 -9.411 1.00 88.25 176 VAL A O 1
ATOM 1386 N N . ASP A 1 177 ? 8.484 -11.942 -9.537 1.00 89.06 177 ASP A N 1
ATOM 1387 C CA . ASP A 1 177 ? 8.748 -11.665 -8.124 1.00 89.06 177 ASP A CA 1
ATOM 1388 C C . ASP A 1 177 ? 8.377 -10.214 -7.787 1.00 89.06 177 ASP A C 1
ATOM 1390 O O . ASP A 1 177 ? 9.009 -9.266 -8.267 1.00 89.06 177 ASP A O 1
ATOM 1394 N N . THR A 1 178 ? 7.386 -10.049 -6.917 1.00 90.25 178 THR A N 1
ATOM 1395 C CA . THR A 1 178 ? 6.773 -8.767 -6.584 1.00 90.25 178 THR A CA 1
ATOM 1396 C C . THR A 1 178 ? 6.602 -8.626 -5.074 1.00 90.25 178 THR A C 1
ATOM 1398 O O . THR A 1 178 ? 6.251 -9.564 -4.358 1.00 90.25 178 THR A O 1
ATOM 1401 N N . THR A 1 179 ? 6.774 -7.393 -4.602 1.00 92.69 179 THR A N 1
ATOM 1402 C CA . THR A 1 179 ? 6.371 -6.979 -3.255 1.00 92.69 179 THR A CA 1
ATOM 1403 C C . THR A 1 179 ? 5.101 -6.159 -3.355 1.00 92.69 179 THR A C 1
ATOM 1405 O O . THR A 1 179 ? 5.076 -5.141 -4.049 1.00 92.69 179 THR A O 1
ATOM 1408 N N . ILE A 1 180 ? 4.053 -6.591 -2.660 1.00 95.94 180 ILE A N 1
ATOM 1409 C CA . ILE A 1 180 ? 2.773 -5.897 -2.558 1.00 95.94 180 ILE A CA 1
ATOM 1410 C C . ILE A 1 180 ? 2.669 -5.233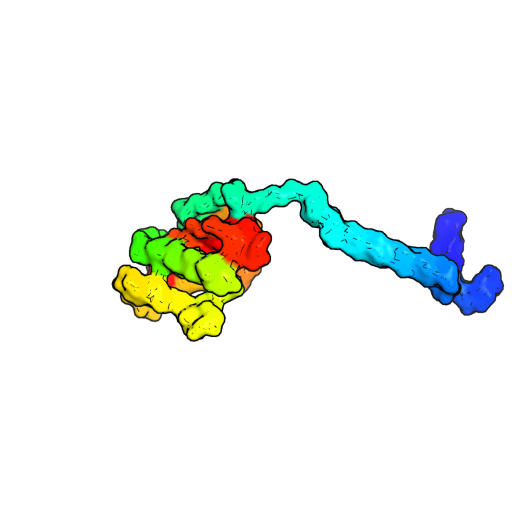 -1.188 1.00 95.94 180 ILE A C 1
ATOM 1412 O O . ILE A 1 180 ? 2.876 -5.859 -0.150 1.00 95.94 180 ILE A O 1
ATOM 1416 N N . VAL A 1 181 ? 2.259 -3.969 -1.198 1.00 97.81 181 VAL A N 1
ATOM 1417 C CA . VAL A 1 181 ? 1.889 -3.202 -0.013 1.00 97.81 181 VAL A CA 1
ATOM 1418 C C . VAL A 1 181 ? 0.393 -2.924 -0.061 1.00 97.81 181 VAL A C 1
ATOM 1420 O O . VAL A 1 181 ? -0.105 -2.265 -0.979 1.00 97.81 181 VAL A O 1
ATOM 1423 N N . VAL A 1 182 ? -0.317 -3.404 0.954 1.00 98.69 182 VAL A N 1
ATOM 1424 C CA . VAL A 1 182 ? -1.729 -3.110 1.195 1.00 98.69 182 VAL A CA 1
ATOM 1425 C C . VAL A 1 182 ? -1.815 -2.134 2.357 1.00 98.69 182 VAL A C 1
ATOM 1427 O O . VAL A 1 182 ? -1.335 -2.422 3.451 1.00 98.69 182 VAL A O 1
ATOM 1430 N N . GLN A 1 183 ? -2.432 -0.980 2.132 1.00 98.81 183 GLN A N 1
ATOM 1431 C CA . GLN A 1 183 ? -2.699 0.018 3.159 1.00 98.81 183 GLN A CA 1
ATOM 1432 C C . GLN A 1 183 ? -4.205 0.108 3.389 1.00 98.81 183 GLN A C 1
ATOM 1434 O O . GLN A 1 183 ? -4.953 0.579 2.532 1.00 98.81 183 GLN A O 1
ATOM 1439 N N . PHE A 1 184 ? -4.640 -0.323 4.568 1.00 98.81 184 PHE A N 1
ATOM 1440 C CA . PHE A 1 184 ? -6.022 -0.238 5.013 1.00 98.81 184 PHE A CA 1
ATOM 1441 C C . PHE A 1 184 ? -6.228 0.913 5.982 1.00 98.81 184 PHE A C 1
ATOM 1443 O O . PHE A 1 184 ? -5.422 1.155 6.878 1.00 98.81 184 PHE A O 1
ATOM 1450 N N . PHE A 1 185 ? -7.358 1.588 5.815 1.00 98.81 185 PHE A N 1
ATOM 1451 C CA . PHE A 1 185 ? -7.824 2.653 6.686 1.00 98.81 185 PHE A CA 1
ATOM 1452 C C . PHE A 1 185 ? -9.164 2.281 7.296 1.00 98.81 185 PHE A C 1
ATOM 1454 O O . PHE A 1 185 ? -10.016 1.711 6.612 1.00 98.81 185 PHE A O 1
ATOM 1461 N N . GLY A 1 186 ? -9.378 2.663 8.551 1.00 97.94 186 GLY A N 1
ATOM 1462 C CA . GLY A 1 186 ? -10.612 2.361 9.261 1.00 97.94 186 GLY A CA 1
ATOM 1463 C C . GLY A 1 186 ? -11.042 3.445 10.244 1.00 97.94 186 GLY A C 1
ATOM 1464 O O . GLY A 1 186 ? -10.243 4.266 10.710 1.00 97.94 186 GLY A O 1
ATOM 1465 N N . ALA A 1 187 ? -12.342 3.476 10.514 1.00 97.31 187 ALA A N 1
ATOM 1466 C CA . ALA A 1 187 ? -12.933 4.112 11.683 1.00 97.31 187 ALA A CA 1
ATOM 1467 C C . ALA A 1 187 ? -14.292 3.467 11.981 1.00 97.31 187 ALA A C 1
ATOM 1469 O O . ALA A 1 187 ? -15.092 3.254 11.061 1.00 97.31 187 ALA A O 1
ATOM 1470 N N . THR A 1 188 ? -14.553 3.196 13.258 1.00 90.00 188 THR A N 1
ATOM 1471 C CA . THR A 1 188 ? -15.845 2.736 13.797 1.00 90.00 188 THR A CA 1
ATOM 1472 C C . THR A 1 188 ? -16.798 3.891 14.066 1.00 90.00 188 THR A C 1
ATOM 1474 O O . THR A 1 188 ? -16.334 4.906 14.634 1.00 90.00 188 THR A O 1
#

Secondary structure (DSSP, 8-state):
-HHHHHHHHHHS--GGGTTS-GGGSHHHHHHHHHHHHHHHHHHHHGGGSS----GGG----HHHHHHHHHHHHHHTTPPPPEE-HHHHHHHHHHHHHHHHTT--SSS-TT---THHHHHHTT---SEEEEEEEES-SSHHHHHHHHHHSHHHHHHHT-TT--EEEEEEEEEEETTEEEEEEEEEEEE-

InterPro domains:
  IPR014044 CAP domain [PF00188] (67-179)
  IPR035940 CAP superfamily [G3DSA:3.40.33.10] (55-185)
  IPR035940 CAP superfamily [SSF55797] (63-185)

Foldseek 3Di:
DVVVVVVCQQAAADVVCVRDRVCPDPVNVVVVVVVVVVVVCCVVCVVVPPPPPQQVQAPADFVLLLVVLQVVQVVVVAHRAAEDVLQQQLQQVVVVCCQVLQHDDCAGPVRRHSCVSCVVSPHDAPDKDKDKDKDDNYSVVSNVVLCVDPRSVCVSNPNRFRHKHWHWDWDDHPNGTMIMIMIMTGDD

Mean predicted aligned error: 11.77 Å

pLDDT: mean 90.83, std 11.71, range [47.38, 98.81]

Organism: NCBI:txid1618604

Nearest PDB structures (foldseek):
  4ifa-assembly1_A  TM=9.285E-01  e=6.637E-10  Bacillus anthracis str. Ames
  4d53-assembly2_B  TM=8.798E-01  e=2.558E-09  Borreliella burgdorferi B31
  4h0a-assembly2_B  TM=8.547E-01  e=2.513E-07  Staphylococcus aureus subsp. aureus Mu50
  4h0a-assembly1_A  TM=8.056E-01  e=1.280E-07  Staphylococcus aureus subsp. aureus Mu50
  4g2u-assembly1_B  TM=6.597E-01  e=3.149E-02  Ostertagia ostertagi

Sequence (188 aa):
MKLFYKLAHLFFPRESNNHKAKILHLSGLTIVTSLLIFYQVILTFLPQLGPRILGYAANISADEVIRLTNEKRVAVGLAPLQLNSTLSQAAQAKGVDMLNKDYWAHVAPDGTQPWKFFIDFGYKYRYAGENLARDFSNAASAVDAWMASPSHKENMLSPKYREIGIGVVEGDLAGVDTTIVVQFFGAT

Radius of gyration: 25.64 Å; Cα contacts (8 Å, |Δi|>4): 289; chains: 1; bounding box: 45×44×74 Å

Solvent-accessible surface area (backbone atoms only — not comparable to full-atom values): 10217 Å² total; per-residue (Å²): 113,71,66,61,53,54,54,47,49,37,70,41,59,37,80,95,47,77,60,36,26,43,46,78,36,72,74,29,41,53,51,52,52,51,51,50,50,51,50,50,49,44,70,64,47,53,71,69,74,46,84,77,76,53,24,88,70,34,76,52,48,56,67,53,39,50,51,56,50,29,50,62,18,45,75,73,76,38,80,63,59,42,82,34,71,55,42,17,51,20,18,34,50,51,36,49,48,29,39,77,67,57,51,92,63,76,53,42,98,88,66,50,50,64,64,52,37,37,49,77,58,66,48,73,66,76,40,76,44,79,43,80,46,62,70,52,71,35,35,66,62,45,53,50,52,33,61,72,33,71,73,42,28,47,58,68,62,40,84,73,50,46,30,31,12,47,10,73,38,76,46,52,48,89,90,37,67,32,28,35,38,26,40,31,36,29,25,109